Protein AF-0000000068719367 (afdb_homodimer)

pLDDT: mean 97.25, std 5.76, range [47.94, 98.94]

Solvent-accessible surface area (backbone atoms only — not comparable to full-atom values): 15059 Å² total; per-residue (Å²): 127,87,78,63,46,75,43,85,43,73,74,52,68,66,54,49,50,51,51,34,49,62,72,68,38,54,91,61,52,48,73,90,41,41,63,60,23,58,70,42,39,74,42,39,34,34,29,26,52,94,86,37,76,44,32,35,32,35,30,30,31,31,80,33,46,42,37,30,56,42,69,76,44,58,34,65,91,54,54,96,68,56,53,69,56,54,50,49,50,52,53,50,50,48,41,70,73,65,48,40,55,47,15,38,39,33,39,68,32,49,57,91,38,54,69,66,45,38,79,74,60,32,42,68,48,59,67,57,37,31,33,28,38,36,62,42,79,69,135,126,87,78,62,47,75,41,86,42,72,75,51,70,66,54,48,49,51,52,32,48,62,71,70,39,55,90,62,53,50,75,90,41,42,63,59,22,57,70,43,39,74,42,39,32,35,29,25,52,94,87,38,75,44,31,35,32,33,31,29,32,31,79,33,47,41,37,30,56,42,69,76,45,56,33,67,94,55,53,95,66,56,53,68,56,54,47,48,52,52,53,50,48,50,42,70,72,65,48,41,55,48,16,37,39,33,38,68,32,47,56,90,39,54,69,65,44,39,76,73,62,32,41,69,48,59,66,58,37,32,33,28,37,35,64,42,78,68,133

InterPro domains:
  IPR000182 GNAT domain [PF13673] (25-128)
  IPR000182 GNAT domain [PS51186] (1-139)
  IPR016181 Acyl-CoA N-acyltransferase [SSF55729] (12-129)
  IPR045039 Acetyltransferase NSI-like [PTHR43626] (13-135)

Secondary structure (DSSP, 8-state):
----EEESSPPPHHHHHHHHHHTT-GGG--GGGHHHHHHT-SEEEEEEETTEEEEEEEEEE-SSSEEEEEEEEE-GGGTTSSHHHHHHHHHHHHHHHHSPTT-EEEEEEETT-HHHHHTTT-B--TTTEEEEEEE----/----EEESSPPPHHHHHHHHHHTT-GGG--GGGHHHHHHT-SEEEEEEETTEEEEEEEEEE-SSSEEEEEEEEE-GGGTTSSHHHHHHHHHHHHHHHHSPTT-EEEEEEETT-HHHHHTTT-B--TTTEEEEEEE----

Organism: Bacillus thuringiensis (NCBI:txid1428)

Radius of gyration: 19.13 Å; Cα contacts (8 Å, |Δi|>4): 531; chains: 2; bounding box: 49×63×42 Å

Structure (mmCIF, N/CA/C/O backbone):
data_AF-0000000068719367-model_v1
#
loop_
_entity.id
_entity.type
_entity.pdbx_description
1 polymer N-acetyltransferase
#
loop_
_atom_site.group_PDB
_atom_site.id
_atom_site.type_symbol
_atom_site.label_atom_id
_atom_site.label_alt_id
_atom_site.label_comp_id
_atom_site.label_asym_id
_atom_site.label_entity_id
_atom_site.label_seq_id
_atom_site.pdbx_PDB_ins_code
_atom_site.Cartn_x
_atom_site.Cartn_y
_atom_site.Cartn_z
_atom_site.occupancy
_atom_site.B_iso_or_equiv
_atom_site.auth_seq_id
_atom_site.auth_comp_id
_atom_site.auth_asym_id
_atom_site.auth_atom_id
_atom_site.pdbx_PDB_model_num
ATOM 1 N N . MET A 1 1 ? 8.938 32.844 12.203 1 47.94 1 MET A N 1
ATOM 2 C CA . MET A 1 1 ? 8.641 31.547 11.578 1 47.94 1 MET A CA 1
ATOM 3 C C . MET A 1 1 ? 8.055 30.562 12.586 1 47.94 1 MET A C 1
ATOM 5 O O . MET A 1 1 ? 8.602 30.391 13.68 1 47.94 1 MET A O 1
ATOM 9 N N . LYS A 1 2 ? 6.73 30.438 12.523 1 63.19 2 LYS A N 1
ATOM 10 C CA . LYS A 1 2 ? 6.062 29.75 13.625 1 63.19 2 LYS A CA 1
ATOM 11 C C . LYS A 1 2 ? 6.695 28.375 13.875 1 63.19 2 LYS A C 1
ATOM 13 O O . LYS A 1 2 ? 7.078 27.688 12.938 1 63.19 2 LYS A O 1
ATOM 18 N N . LYS A 1 3 ? 7.059 28.234 15 1 84.38 3 LYS A N 1
ATOM 19 C CA . LYS A 1 3 ? 7.766 27.016 15.398 1 84.38 3 LYS A CA 1
ATOM 20 C C . LYS A 1 3 ? 6.789 25.875 15.68 1 84.38 3 LYS A C 1
ATOM 22 O O . LYS A 1 3 ? 5.891 26.016 16.516 1 84.38 3 LYS A O 1
ATOM 27 N N . TYR A 1 4 ? 6.477 25.094 14.703 1 93.62 4 TYR A N 1
ATOM 28 C CA . TYR A 1 4 ? 5.676 23.891 14.93 1 93.62 4 TYR A CA 1
ATOM 29 C C . TYR A 1 4 ? 6.539 22.734 15.422 1 93.62 4 TYR A C 1
ATOM 31 O O . TYR A 1 4 ? 7.734 22.672 15.125 1 93.62 4 TYR A O 1
ATOM 39 N N . GLU A 1 5 ? 5.945 21.922 16.25 1 96.69 5 GLU A N 1
ATOM 40 C CA . GLU A 1 5 ? 6.648 20.734 16.75 1 96.69 5 GLU A CA 1
ATOM 41 C C . GLU A 1 5 ? 6.336 19.516 15.906 1 96.69 5 GLU A C 1
ATOM 43 O O . GLU A 1 5 ? 5.168 19.188 15.664 1 96.69 5 GLU A O 1
ATOM 48 N N . ILE A 1 6 ? 7.359 18.828 15.398 1 97.12 6 ILE A N 1
ATOM 49 C CA . ILE A 1 6 ? 7.207 17.562 14.68 1 97.12 6 ILE A CA 1
ATOM 50 C C . ILE A 1 6 ? 7.668 16.406 15.57 1 97.12 6 ILE A C 1
ATOM 52 O O . ILE A 1 6 ? 8.758 16.453 16.141 1 97.12 6 ILE A O 1
ATOM 56 N N . LYS A 1 7 ? 6.848 15.453 15.727 1 97.38 7 LYS A N 1
ATOM 57 C CA . LYS A 1 7 ? 7.176 14.32 16.594 1 97.38 7 LYS A CA 1
ATOM 58 C C . LYS A 1 7 ? 6.887 13 15.883 1 97.38 7 LYS A C 1
ATOM 60 O O . LYS A 1 7 ? 5.926 12.891 15.117 1 97.38 7 LYS A O 1
ATOM 65 N N . SER A 1 8 ? 7.773 11.984 16.203 1 98.19 8 SER A N 1
ATOM 66 C CA . SER A 1 8 ? 7.488 10.609 15.797 1 98.19 8 SER A CA 1
ATOM 67 C C . SER A 1 8 ? 6.559 9.922 16.781 1 98.19 8 SER A C 1
ATOM 69 O O . SER A 1 8 ? 7.016 9.281 17.734 1 98.19 8 SER A O 1
ATOM 71 N N . ASP A 1 9 ? 5.293 10.117 16.594 1 98 9 ASP A N 1
ATOM 72 C CA . ASP A 1 9 ? 4.309 9.516 17.484 1 98 9 ASP A CA 1
ATOM 73 C C . ASP A 1 9 ? 2.994 9.25 16.75 1 98 9 ASP A C 1
ATOM 75 O O . ASP A 1 9 ? 2.816 9.688 15.617 1 98 9 ASP A O 1
ATOM 79 N N . ILE A 1 10 ? 2.16 8.5 17.328 1 98.5 10 ILE A N 1
ATOM 80 C CA . ILE A 1 10 ? 0.837 8.156 16.828 1 98.5 10 ILE A CA 1
ATOM 81 C C . ILE A 1 10 ? -0.208 9.094 17.422 1 98.5 10 ILE A C 1
ATOM 83 O O . ILE A 1 10 ? -0.254 9.297 18.641 1 98.5 10 ILE A O 1
ATOM 87 N N . PRO A 1 11 ? -0.929 9.781 16.562 1 98.75 11 PRO A N 1
ATOM 88 C CA . PRO A 1 11 ? -1.967 10.641 17.141 1 98.75 11 PRO A CA 1
ATOM 89 C C . PRO A 1 11 ? -3.02 9.859 17.922 1 98.75 11 PRO A C 1
ATOM 91 O O . PRO A 1 11 ? -3.191 8.656 17.703 1 98.75 11 PRO A O 1
ATOM 94 N N . THR A 1 12 ? -3.68 10.586 18.797 1 98.12 12 THR A N 1
ATOM 95 C CA . THR A 1 12 ? -4.863 10 19.422 1 98.12 12 THR A CA 1
ATOM 96 C C . THR A 1 12 ? -6 9.883 18.406 1 98.12 12 THR A C 1
ATOM 98 O O . THR A 1 12 ? -5.973 10.531 17.359 1 98.12 12 THR A O 1
ATOM 101 N N . LEU A 1 13 ? -6.965 9.047 18.812 1 98.5 13 LEU A N 1
ATOM 102 C CA . LEU A 1 13 ? -8.148 8.93 17.969 1 98.5 13 LEU A CA 1
ATOM 103 C C . LEU A 1 13 ? -8.805 10.289 17.75 1 98.5 13 LEU A C 1
ATOM 105 O O . LEU A 1 13 ? -9.211 10.625 16.641 1 98.5 13 LEU A O 1
ATOM 109 N N . GLU A 1 14 ? -8.883 11.07 18.75 1 98.44 14 GLU A N 1
ATOM 110 C CA . GLU A 1 14 ? -9.5 12.391 18.688 1 98.44 14 GLU A CA 1
ATOM 111 C C . GLU A 1 14 ? -8.727 13.32 17.75 1 98.44 14 GLU A C 1
ATOM 113 O O . GLU A 1 14 ? -9.32 14.062 16.969 1 98.44 14 GLU A O 1
ATOM 118 N N . GLU A 1 15 ? -7.461 13.312 17.859 1 98.69 15 GLU A N 1
ATOM 119 C CA . GLU A 1 15 ? -6.617 14.117 16.984 1 98.69 15 GLU A CA 1
ATOM 120 C C . GLU A 1 15 ? -6.789 13.711 15.531 1 98.69 15 GLU A C 1
ATOM 122 O O . GLU A 1 15 ? -6.879 14.562 14.648 1 98.69 15 GLU A O 1
ATOM 127 N N . TYR A 1 16 ? -6.828 12.406 15.336 1 98.81 16 TYR A N 1
ATOM 128 C CA . TYR A 1 16 ? -7.02 11.898 13.984 1 98.81 16 TYR A CA 1
ATOM 129 C C . TYR A 1 16 ? -8.359 12.344 13.414 1 98.81 16 TYR A C 1
ATOM 131 O O . TYR A 1 16 ? -8.438 12.836 12.281 1 98.81 16 TYR A O 1
ATOM 139 N N . LYS A 1 17 ? -9.383 12.227 14.188 1 98.69 17 LYS A N 1
ATOM 140 C CA . LYS A 1 17 ? -10.719 12.656 13.781 1 98.69 17 LYS A CA 1
ATOM 141 C C . LYS A 1 17 ? -10.742 14.148 13.461 1 98.69 17 LYS A C 1
ATOM 143 O O . LYS A 1 17 ? -11.359 14.57 12.484 1 98.69 17 LYS A O 1
ATOM 148 N N . TYR A 1 18 ? -10.094 14.867 14.312 1 98.75 18 TYR A N 1
ATOM 149 C CA . TYR A 1 18 ? -10.023 16.312 14.133 1 98.75 18 TYR A CA 1
ATOM 150 C C . TYR A 1 18 ? -9.414 16.672 12.781 1 98.75 18 TYR A C 1
ATOM 152 O O . TYR A 1 18 ? -9.969 17.469 12.031 1 98.75 18 TYR A O 1
ATOM 160 N N . LEU A 1 19 ? -8.297 16.062 12.422 1 98.75 19 LEU A N 1
ATOM 161 C CA . LEU A 1 19 ? -7.637 16.328 11.148 1 98.75 19 LEU A CA 1
ATOM 162 C C . LEU A 1 19 ? -8.508 15.875 9.977 1 98.75 19 LEU A C 1
ATOM 164 O O . LEU A 1 19 ? -8.656 16.594 8.992 1 98.75 19 LEU A O 1
ATOM 168 N N . CYS A 1 20 ? -9.062 14.656 10.109 1 98.62 20 CYS A N 1
ATOM 169 C CA . CYS A 1 20 ? -9.922 14.148 9.047 1 98.62 20 CYS A CA 1
ATOM 170 C C . CYS A 1 20 ? -11.094 15.086 8.797 1 98.62 20 CYS A C 1
ATOM 172 O O . CYS A 1 20 ? -11.43 15.375 7.645 1 98.62 20 CYS A O 1
ATOM 174 N N . ASP A 1 21 ? -11.695 15.555 9.805 1 98.44 21 ASP A N 1
ATOM 175 C CA . ASP A 1 21 ? -12.828 16.469 9.688 1 98.44 21 ASP A CA 1
ATOM 176 C C . ASP A 1 21 ? -12.414 17.766 8.984 1 98.44 21 ASP A C 1
ATOM 178 O O . ASP A 1 21 ? -13.141 18.281 8.141 1 98.44 21 ASP A O 1
ATOM 182 N N . SER A 1 22 ? -11.281 18.266 9.32 1 98.44 22 SER A N 1
ATOM 183 C CA . SER A 1 22 ? -10.82 19.547 8.797 1 98.44 22 SER A CA 1
ATOM 184 C C . SER A 1 22 ? -10.672 19.5 7.281 1 98.44 22 SER A C 1
ATOM 186 O O . SER A 1 22 ? -10.719 20.547 6.621 1 98.44 22 SER A O 1
ATOM 188 N N . VAL A 1 23 ? -10.469 18.312 6.742 1 97.62 23 VAL A N 1
ATOM 189 C CA . VAL A 1 23 ? -10.203 18.234 5.309 1 97.62 23 VAL A CA 1
ATOM 190 C C . VAL A 1 23 ? -11.352 17.5 4.613 1 97.62 23 VAL A C 1
ATOM 192 O O . VAL A 1 23 ? -11.234 17.125 3.445 1 97.62 23 VAL A O 1
ATOM 195 N N . GLY A 1 24 ? -12.391 17.172 5.301 1 97.38 24 GLY A N 1
ATOM 196 C CA . GLY A 1 24 ? -13.594 16.609 4.703 1 97.38 24 GLY A CA 1
ATOM 197 C C . GLY A 1 24 ? -13.5 15.102 4.516 1 97.38 24 GLY A C 1
ATOM 198 O O . GLY A 1 24 ? -14.148 14.547 3.625 1 97.38 24 GLY A O 1
ATOM 199 N N . TRP A 1 25 ? -12.758 14.375 5.352 1 97.81 25 TRP A N 1
ATOM 200 C CA . TRP A 1 25 ? -12.547 12.938 5.195 1 97.81 25 TRP A CA 1
ATOM 201 C C . TRP A 1 25 ? -13.484 12.148 6.109 1 97.81 25 TRP A C 1
ATOM 203 O O . TRP A 1 25 ? -13.547 10.922 6.035 1 97.81 25 TRP A O 1
ATOM 213 N N . THR A 1 26 ? -14.242 12.773 6.883 1 97.94 26 THR A N 1
ATOM 214 C CA . THR A 1 26 ? -14.992 12.148 7.965 1 97.94 26 THR A CA 1
ATOM 215 C C . THR A 1 26 ? -15.867 11.023 7.43 1 97.94 26 THR A C 1
ATOM 217 O O . THR A 1 26 ? -15.891 9.922 7.992 1 97.94 26 THR A O 1
ATOM 220 N N . ASN A 1 27 ? -16.547 11.219 6.316 1 96.75 27 ASN A N 1
ATOM 221 C CA . ASN A 1 27 ? -17.516 10.242 5.816 1 96.75 27 ASN A CA 1
ATOM 222 C C . ASN A 1 27 ? -16.828 9.125 5.039 1 96.75 27 ASN A C 1
ATOM 224 O O . ASN A 1 27 ? -17.453 8.125 4.699 1 96.75 27 ASN A O 1
ATOM 228 N N . TYR A 1 28 ? -15.586 9.258 4.855 1 97 28 TYR A N 1
ATOM 229 C CA . TYR A 1 28 ? -14.852 8.273 4.07 1 97 28 TYR A CA 1
ATOM 230 C C . TYR A 1 28 ? -14.07 7.332 4.973 1 97 28 TYR A C 1
ATOM 232 O O . TYR A 1 28 ? -13.523 6.328 4.508 1 97 28 TYR A O 1
ATOM 240 N N . MET A 1 29 ? -14.07 7.672 6.238 1 97.75 29 MET A N 1
ATOM 241 C CA . MET A 1 29 ? -13.242 6.902 7.16 1 97.75 29 MET A CA 1
ATOM 242 C C . MET A 1 29 ? -14.102 6.043 8.078 1 97.75 29 MET A C 1
ATOM 244 O O . MET A 1 29 ? -15.195 6.453 8.477 1 97.75 29 MET A O 1
ATOM 248 N N . ASN A 1 30 ? -13.672 4.883 8.344 1 98.38 30 ASN A N 1
ATOM 249 C CA . ASN A 1 30 ? -14.234 4.066 9.414 1 98.38 30 ASN A CA 1
ATOM 250 C C . ASN A 1 30 ? -13.477 4.262 10.727 1 98.38 30 ASN A C 1
ATOM 252 O O . ASN A 1 30 ? -12.469 3.598 10.977 1 98.38 30 ASN A O 1
ATOM 256 N N . PHE A 1 31 ? -13.969 5.059 11.586 1 98.31 31 PHE A N 1
ATOM 257 C CA . PHE A 1 31 ? -13.25 5.473 12.781 1 98.31 31 PHE A CA 1
ATOM 258 C C . PHE A 1 31 ? -13.211 4.348 13.805 1 98.31 31 PHE A C 1
ATOM 260 O O . PHE A 1 31 ? -12.43 4.395 14.758 1 98.31 31 PHE A O 1
ATOM 267 N N . GLU A 1 32 ? -14.039 3.285 13.555 1 98.38 32 GLU A N 1
ATOM 268 C CA . GLU A 1 32 ? -14.07 2.164 14.492 1 98.38 32 GLU A CA 1
ATOM 269 C C . GLU A 1 32 ? -12.758 1.388 14.477 1 98.38 32 GLU A C 1
ATOM 271 O O . GLU A 1 32 ? -12.422 0.707 15.445 1 98.38 32 GLU A O 1
ATOM 276 N N . VAL A 1 33 ? -11.977 1.518 13.43 1 98.69 33 VAL A N 1
ATOM 277 C CA . VAL A 1 33 ? -10.805 0.666 13.297 1 98.69 33 VAL A CA 1
ATOM 278 C C . VAL A 1 33 ? -9.547 1.531 13.211 1 98.69 33 VAL A C 1
ATOM 280 O O . VAL A 1 33 ? -8.453 1.022 12.961 1 98.69 33 VAL A O 1
ATOM 283 N N . VAL A 1 34 ? -9.656 2.803 13.445 1 98.56 34 VAL A N 1
ATOM 284 C CA . VAL A 1 34 ? -8.562 3.746 13.234 1 98.56 34 VAL A CA 1
ATOM 285 C C . VAL A 1 34 ? -7.438 3.465 14.234 1 98.56 34 VAL A C 1
ATOM 287 O O . VAL A 1 34 ? -6.258 3.5 13.875 1 98.56 34 VAL A O 1
ATOM 290 N N . GLU A 1 35 ? -7.773 3.232 15.438 1 98.44 35 GLU A N 1
ATOM 291 C CA . GLU A 1 35 ? -6.742 3.008 16.438 1 98.44 35 GLU A CA 1
ATOM 292 C C . GLU A 1 35 ? -5.859 1.818 16.062 1 98.44 35 GLU A C 1
ATOM 294 O O . GLU A 1 35 ? -4.633 1.885 16.203 1 98.44 35 GL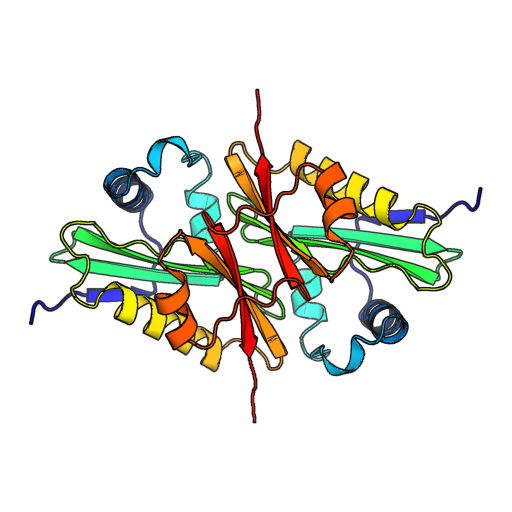U A O 1
ATOM 299 N N . ILE A 1 36 ? -6.477 0.711 15.641 1 98.62 36 ILE A N 1
ATOM 300 C CA . ILE A 1 36 ? -5.723 -0.456 15.195 1 98.62 36 ILE A CA 1
ATOM 301 C C . ILE A 1 36 ? -4.836 -0.078 14.016 1 98.62 36 ILE A C 1
ATOM 303 O O . ILE A 1 36 ? -3.648 -0.411 13.984 1 98.62 36 ILE A O 1
ATOM 307 N N . SER A 1 37 ? -5.438 0.654 13.078 1 98.81 37 SER A N 1
ATOM 308 C CA . SER A 1 37 ? -4.707 1.102 11.898 1 98.81 37 SER A CA 1
ATOM 309 C C . SER A 1 37 ? -3.479 1.916 12.281 1 98.81 37 SER A C 1
ATOM 311 O O . SER A 1 37 ? -2.369 1.632 11.828 1 98.81 37 SER A O 1
ATOM 313 N N . LEU A 1 38 ? -3.686 2.912 13.125 1 98.81 38 LEU A N 1
ATOM 314 C CA . LEU A 1 38 ? -2.615 3.814 13.531 1 98.81 38 LEU A CA 1
ATOM 315 C C . LEU A 1 38 ? -1.518 3.057 14.266 1 98.81 38 LEU A C 1
ATOM 317 O O . LEU A 1 38 ? -0.33 3.293 14.039 1 98.81 38 LEU A O 1
ATOM 321 N N . GLN A 1 39 ? -1.869 2.145 15.07 1 98.56 39 GLN A N 1
ATOM 322 C CA . GLN A 1 39 ? -0.9 1.379 15.844 1 98.56 39 GLN A CA 1
ATOM 323 C C . GLN A 1 39 ? -0.07 0.468 14.945 1 98.56 39 GLN A C 1
ATOM 325 O O . GLN A 1 39 ? 1.062 0.118 15.281 1 98.56 39 GLN A O 1
ATOM 330 N N . ASN A 1 40 ? -0.612 0.104 13.836 1 98.75 40 ASN A N 1
ATOM 331 C CA . ASN A 1 40 ? 0.068 -0.823 12.938 1 98.75 40 ASN A CA 1
ATOM 332 C C . ASN A 1 40 ? 0.894 -0.082 11.891 1 98.75 40 ASN A C 1
ATOM 334 O O . ASN A 1 40 ? 1.376 -0.688 10.93 1 98.75 40 ASN A O 1
ATOM 338 N N . SER A 1 41 ? 1.037 1.234 12.062 1 98.81 41 SER A N 1
ATOM 339 C CA . SER A 1 41 ? 1.921 1.989 11.18 1 98.81 41 SER A CA 1
ATOM 340 C C . SER A 1 41 ? 3.369 1.539 11.336 1 98.81 41 SER A C 1
ATOM 342 O O . SER A 1 41 ? 3.807 1.194 12.438 1 98.81 41 SER A O 1
ATOM 344 N N . ILE A 1 42 ? 4.078 1.517 10.211 1 98.88 42 ILE A N 1
ATOM 345 C CA . ILE A 1 42 ? 5.523 1.328 10.281 1 98.88 42 ILE A CA 1
ATOM 346 C C . ILE A 1 42 ? 6.172 2.547 10.93 1 98.88 42 ILE A C 1
ATOM 348 O O . ILE A 1 42 ? 7.078 2.406 11.758 1 98.88 42 ILE A O 1
ATOM 352 N N . TYR A 1 43 ? 5.758 3.699 10.57 1 98.88 43 TYR A N 1
ATOM 353 C CA . TYR A 1 43 ? 6.242 4.984 11.055 1 98.88 43 TYR A CA 1
ATOM 354 C C . TYR A 1 43 ? 5.152 6.047 10.961 1 98.88 43 TYR A C 1
ATOM 356 O O . TYR A 1 43 ? 4.355 6.051 10.023 1 98.88 43 TYR A O 1
ATOM 364 N N . CYS A 1 44 ? 5.059 6.867 11.961 1 98.88 44 CYS A N 1
ATOM 365 C CA . CYS A 1 44 ? 4.055 7.926 12 1 98.88 44 CYS A CA 1
ATOM 366 C C . CYS A 1 44 ? 4.621 9.195 12.609 1 98.88 44 CYS A C 1
ATOM 368 O O . CYS A 1 44 ? 5.367 9.141 13.586 1 98.88 44 CYS A O 1
ATOM 370 N N . ILE A 1 45 ? 4.25 10.312 12.055 1 98.75 45 ILE A N 1
ATOM 371 C CA . ILE A 1 45 ? 4.664 11.586 12.633 1 98.75 45 ILE A CA 1
ATOM 372 C C . ILE A 1 45 ? 3.459 12.516 12.766 1 98.75 45 ILE A C 1
ATOM 374 O O . ILE A 1 45 ? 2.527 12.445 11.961 1 98.75 45 ILE A O 1
ATOM 378 N N . THR A 1 46 ? 3.512 13.352 13.727 1 98.81 46 THR A N 1
ATOM 379 C CA . THR A 1 46 ? 2.525 14.406 13.93 1 98.81 46 THR A CA 1
ATOM 380 C C . THR A 1 46 ? 3.201 15.773 13.977 1 98.81 46 THR A C 1
ATOM 382 O O . THR A 1 46 ? 4.387 15.875 14.305 1 98.81 46 THR A O 1
ATOM 385 N N . VAL A 1 47 ? 2.518 16.766 13.539 1 98.75 47 VAL A N 1
ATOM 386 C CA . VAL A 1 47 ? 2.912 18.156 13.672 1 98.75 47 VAL A CA 1
ATOM 387 C C . VAL A 1 47 ? 1.921 18.891 14.578 1 98.75 47 VAL A C 1
ATOM 389 O O . VAL A 1 47 ? 0.708 18.812 14.367 1 98.75 47 VAL A O 1
ATOM 392 N N . LYS A 1 48 ? 2.434 19.609 15.539 1 98.25 48 LYS A N 1
ATOM 393 C CA . LYS A 1 48 ? 1.557 20.297 16.5 1 98.25 48 LYS A CA 1
ATOM 394 C C . LYS A 1 48 ? 1.956 21.75 16.656 1 98.25 48 LYS A C 1
ATOM 396 O O . LYS A 1 48 ? 3.145 22.078 16.656 1 98.25 48 LYS A O 1
ATOM 401 N N . ASP A 1 49 ? 0.976 22.578 16.703 1 97.19 49 ASP A N 1
ATOM 402 C CA . ASP A 1 49 ? 1.084 23.984 17.109 1 97.19 49 ASP A CA 1
ATOM 403 C C . ASP A 1 49 ? 0.468 24.203 18.5 1 97.19 49 ASP A C 1
ATOM 405 O O . ASP A 1 49 ? -0.754 24.156 18.656 1 97.19 49 ASP A O 1
ATOM 409 N N . ASN A 1 50 ? 1.272 24.531 19.5 1 93.75 50 ASN A N 1
ATOM 410 C CA . ASN A 1 50 ? 0.798 24.719 20.859 1 93.75 50 ASN A CA 1
ATOM 411 C C . ASN A 1 50 ? -0.091 23.562 21.312 1 93.75 50 ASN A C 1
ATOM 413 O O . ASN A 1 50 ? -1.222 23.781 21.75 1 93.75 50 ASN A O 1
ATOM 417 N N . ASN A 1 51 ? 0.25 22.328 21.094 1 93.12 51 ASN A N 1
ATOM 418 C CA . ASN A 1 51 ? -0.344 21.078 21.531 1 93.12 51 ASN A CA 1
ATOM 419 C C . ASN A 1 51 ? -1.552 20.703 20.672 1 93.12 51 ASN A C 1
ATOM 421 O O . ASN A 1 51 ? -2.17 19.656 20.891 1 93.12 51 ASN A O 1
ATOM 425 N N . GLN A 1 52 ? -1.848 21.531 19.734 1 96.75 52 GLN A N 1
ATOM 426 C CA . GLN A 1 52 ? -2.896 21.203 18.781 1 96.75 52 GLN A CA 1
ATOM 427 C C . GLN A 1 52 ? -2.314 20.562 17.516 1 96.75 52 GLN A C 1
ATOM 429 O 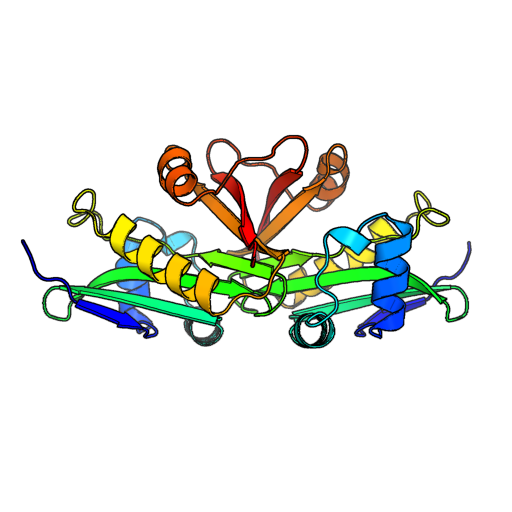O . GLN A 1 52 ? -1.411 21.109 16.891 1 96.75 52 GLN A O 1
ATOM 434 N N . ILE A 1 53 ? -2.857 19.422 17.188 1 98.62 53 ILE A N 1
ATOM 435 C CA . ILE A 1 53 ? -2.352 18.734 16 1 98.62 53 ILE A CA 1
ATOM 436 C C . ILE A 1 53 ? -2.773 19.516 14.75 1 98.62 53 ILE A C 1
ATOM 438 O O . ILE A 1 53 ? -3.939 19.891 14.609 1 98.62 53 ILE A O 1
ATOM 442 N N . ILE A 1 54 ? -1.829 19.734 13.844 1 98.69 54 ILE A N 1
ATOM 443 C CA . ILE A 1 54 ? -2.148 20.5 12.641 1 98.69 54 ILE A CA 1
ATOM 444 C C . ILE A 1 54 ? -1.746 19.703 11.406 1 98.69 54 ILE A C 1
ATOM 446 O O . ILE A 1 54 ? -2.01 20.125 10.273 1 98.69 54 ILE A O 1
ATOM 450 N N . GLY A 1 55 ? -1.102 18.547 11.57 1 98.81 55 GLY A N 1
ATOM 451 C CA . GLY A 1 55 ? -0.724 17.719 10.445 1 98.81 55 GLY A CA 1
ATOM 452 C C . GLY A 1 55 ? -0.222 16.344 10.859 1 98.81 55 GLY A C 1
ATOM 453 O O . GLY A 1 55 ? 0.085 16.125 12.031 1 98.81 55 GLY A O 1
ATOM 454 N N . MET A 1 56 ? -0.162 15.453 9.938 1 98.94 56 MET A N 1
ATOM 455 C CA . MET A 1 56 ? 0.394 14.125 10.164 1 98.94 56 MET A CA 1
ATOM 456 C C . MET A 1 56 ? 0.801 13.469 8.852 1 98.94 56 MET A C 1
ATOM 458 O O . MET A 1 56 ? 0.442 13.945 7.777 1 98.94 56 MET A O 1
ATOM 462 N N . GLY A 1 57 ? 1.542 12.445 8.883 1 98.88 57 GLY A N 1
ATOM 463 C CA . GLY A 1 57 ? 1.895 11.492 7.836 1 98.88 57 GLY A CA 1
ATOM 464 C C . GLY A 1 57 ? 2.326 10.141 8.375 1 98.88 57 GLY A C 1
ATOM 465 O O . GLY A 1 57 ? 2.789 10.047 9.516 1 98.88 57 GLY A O 1
ATOM 466 N N . ARG A 1 58 ? 2.168 9.211 7.582 1 98.81 58 ARG A N 1
ATOM 467 C CA . ARG A 1 58 ? 2.605 7.922 8.109 1 98.81 58 ARG A CA 1
ATOM 468 C C . ARG A 1 58 ? 2.959 6.961 6.98 1 98.81 58 ARG A C 1
ATOM 470 O O . ARG A 1 58 ? 2.734 7.262 5.809 1 98.81 58 ARG A O 1
ATOM 477 N N . ILE A 1 59 ? 3.598 5.887 7.316 1 98.94 59 ILE A N 1
ATOM 478 C CA . ILE A 1 59 ? 4.031 4.82 6.418 1 98.94 59 ILE A CA 1
ATOM 479 C C . ILE A 1 59 ? 3.43 3.492 6.867 1 98.94 59 ILE A C 1
ATOM 481 O O . ILE A 1 59 ? 3.422 3.178 8.062 1 98.94 59 ILE A O 1
ATOM 485 N N . VAL A 1 60 ? 2.818 2.789 5.949 1 98.94 60 VAL A N 1
ATOM 486 C CA . VAL A 1 60 ? 2.355 1.429 6.203 1 98.94 60 VAL A CA 1
ATOM 487 C C . VAL A 1 60 ? 3.023 0.465 5.223 1 98.94 60 VAL A C 1
ATOM 489 O O . VAL A 1 60 ? 3.744 0.891 4.32 1 98.94 60 VAL A O 1
ATOM 492 N N . GLY A 1 61 ? 2.832 -0.861 5.375 1 98.88 61 GLY A N 1
ATOM 493 C CA . GLY A 1 61 ? 3.43 -1.863 4.508 1 98.88 61 GLY A CA 1
ATOM 494 C C . GLY A 1 61 ? 3.949 -3.074 5.262 1 98.88 61 GLY A C 1
ATOM 495 O O . GLY A 1 61 ? 3.439 -3.408 6.332 1 98.88 61 GLY A O 1
ATOM 496 N N . ASP A 1 62 ? 4.875 -3.75 4.641 1 98.88 62 ASP A N 1
ATOM 497 C CA . ASP A 1 62 ? 5.375 -4.973 5.262 1 98.88 62 ASP A CA 1
ATOM 498 C C . ASP A 1 62 ? 6.715 -4.73 5.953 1 98.88 62 ASP A C 1
ATOM 500 O O . ASP A 1 62 ? 7.305 -5.652 6.52 1 98.88 62 ASP A O 1
ATOM 504 N N . GLY A 1 63 ? 7.234 -3.463 5.844 1 98.75 63 GLY A N 1
ATOM 505 C CA . GLY A 1 63 ? 8.422 -3.057 6.578 1 98.75 63 GLY A CA 1
ATOM 506 C C . GLY A 1 63 ? 9.703 -3.59 5.977 1 98.75 63 GLY A C 1
ATOM 507 O O . GLY A 1 63 ? 10.781 -3.465 6.57 1 98.75 63 GLY A O 1
ATOM 508 N N . ALA A 1 64 ? 9.648 -4.164 4.758 1 98.81 64 ALA A N 1
ATOM 509 C CA . ALA A 1 64 ? 10.836 -4.762 4.152 1 98.81 64 ALA A CA 1
ATOM 510 C C . ALA A 1 64 ? 10.898 -4.465 2.658 1 98.81 64 ALA A C 1
ATOM 512 O O . ALA A 1 64 ? 11.82 -3.795 2.189 1 98.81 64 ALA A O 1
ATOM 513 N N . ILE A 1 65 ? 9.898 -4.844 1.894 1 98.81 65 ILE A N 1
ATOM 514 C CA . ILE A 1 65 ? 9.93 -4.656 0.447 1 98.81 65 ILE A CA 1
ATOM 515 C C . ILE A 1 65 ? 8.93 -3.578 0.043 1 98.81 65 ILE A C 1
ATOM 517 O O . ILE A 1 65 ? 9.203 -2.768 -0.845 1 98.81 65 ILE A O 1
ATOM 521 N N . TYR A 1 66 ? 7.781 -3.535 0.663 1 98.88 66 TYR A N 1
ATOM 522 C CA . TYR A 1 66 ? 6.703 -2.645 0.249 1 98.88 66 TYR A CA 1
ATOM 523 C C . TYR A 1 66 ? 6.379 -1.637 1.345 1 98.88 66 TYR A C 1
ATOM 525 O O . TYR A 1 66 ? 6.086 -2.018 2.48 1 98.88 66 TYR A O 1
ATOM 533 N N . PHE A 1 67 ? 6.395 -0.371 1.005 1 98.94 67 PHE A N 1
ATOM 534 C CA . PHE A 1 67 ? 6.008 0.756 1.846 1 98.94 67 PHE A CA 1
ATOM 535 C C . PHE A 1 67 ? 5.023 1.661 1.118 1 98.94 67 PHE A C 1
ATOM 537 O O . PHE A 1 67 ? 5.133 1.862 -0.093 1 98.94 67 PHE A O 1
ATOM 544 N N . TYR A 1 68 ? 4.129 2.213 1.866 1 98.94 68 TYR A N 1
ATOM 545 C CA . TYR A 1 68 ? 3.168 3.158 1.309 1 98.94 68 TYR A CA 1
ATOM 546 C C . TYR A 1 68 ? 3 4.367 2.221 1 98.94 68 TYR A C 1
ATOM 548 O O . TYR A 1 68 ? 2.805 4.219 3.43 1 98.94 68 TYR A O 1
ATOM 556 N N . ILE A 1 69 ? 3.131 5.492 1.645 1 98.94 69 ILE A N 1
ATOM 557 C CA . ILE A 1 69 ? 2.885 6.738 2.363 1 98.94 69 ILE A CA 1
ATOM 558 C C . ILE A 1 69 ? 1.385 7.027 2.396 1 98.94 69 ILE A C 1
ATOM 560 O O . ILE A 1 69 ? 0.713 6.977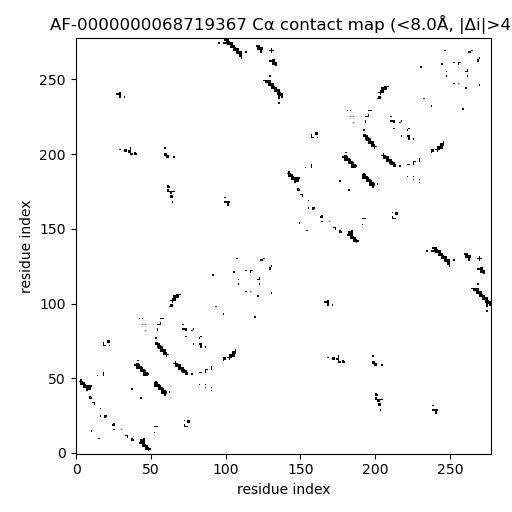 1.364 1 98.94 69 ILE A O 1
ATOM 564 N N . GLN A 1 70 ? 0.898 7.242 3.568 1 98.75 70 GLN A N 1
ATOM 565 C CA . GLN A 1 70 ? -0.532 7.445 3.777 1 98.75 70 GLN A CA 1
ATOM 566 C C . GLN A 1 70 ? -0.791 8.648 4.68 1 98.75 70 GLN A C 1
ATOM 568 O O . GLN A 1 70 ? 0.098 9.086 5.414 1 98.75 70 GLN A O 1
ATOM 573 N N . ASP A 1 71 ? -1.968 9.172 4.633 1 98.44 71 ASP A N 1
ATOM 574 C CA . ASP A 1 71 ? -2.525 10.125 5.582 1 98.44 71 ASP A CA 1
ATOM 575 C C . ASP A 1 71 ? -1.646 11.367 5.691 1 98.44 71 ASP A C 1
ATOM 577 O O . ASP A 1 71 ? -1.331 11.82 6.797 1 98.44 71 ASP A O 1
ATOM 581 N N . ILE A 1 72 ? -1.158 11.789 4.539 1 98.62 72 ILE A N 1
ATOM 582 C CA . ILE A 1 72 ? -0.544 13.117 4.523 1 98.62 72 ILE A CA 1
ATOM 583 C C . ILE A 1 72 ? -1.627 14.188 4.625 1 98.62 72 ILE A C 1
ATOM 585 O O . ILE A 1 72 ? -2.359 14.43 3.662 1 98.62 72 ILE A O 1
ATOM 589 N N . VAL A 1 73 ? -1.709 14.789 5.738 1 98.31 73 VAL A N 1
ATOM 590 C CA . VAL A 1 73 ? -2.779 15.75 5.996 1 98.31 73 VAL A CA 1
ATOM 591 C C . VAL A 1 73 ? -2.221 16.969 6.734 1 98.31 73 VAL A C 1
ATOM 593 O O . VAL A 1 73 ? -1.415 16.812 7.656 1 98.31 73 VAL A O 1
ATOM 596 N N . VAL A 1 74 ? -2.545 18.109 6.281 1 98.62 74 VAL A N 1
ATOM 597 C CA . VAL A 1 74 ? -2.285 19.375 6.957 1 98.62 74 VAL A CA 1
ATOM 598 C C . VAL A 1 74 ? -3.588 20.156 7.098 1 98.62 74 VAL A C 1
ATOM 600 O O . VAL A 1 74 ? -4.336 20.312 6.133 1 98.62 74 VAL A O 1
ATOM 603 N N . HIS A 1 75 ? -3.891 20.578 8.297 1 98.69 75 HIS A N 1
ATOM 604 C CA . HIS A 1 75 ? -5.062 21.422 8.5 1 98.69 75 HIS A CA 1
ATOM 605 C C . HIS A 1 75 ? -5.09 22.578 7.512 1 98.69 75 HIS A C 1
ATOM 607 O O . HIS A 1 75 ? -4.07 23.219 7.277 1 98.69 75 HIS A O 1
ATOM 613 N N . PRO A 1 76 ? -6.258 22.875 6.996 1 98.31 76 PRO A N 1
ATOM 614 C CA . PRO A 1 76 ? -6.359 23.859 5.922 1 98.31 76 PRO A CA 1
ATOM 615 C C . PRO A 1 76 ? -5.805 25.234 6.328 1 98.31 76 PRO A C 1
ATOM 617 O O . PRO A 1 76 ? -5.145 25.891 5.523 1 98.31 76 PRO A O 1
ATOM 620 N N . GLU A 1 77 ? -5.953 25.641 7.508 1 97.44 77 GLU A N 1
ATOM 621 C CA . GLU A 1 77 ? -5.504 26.938 7.988 1 97.44 77 GLU A CA 1
ATOM 622 C C . GLU A 1 77 ? -3.98 27.031 8.023 1 97.44 77 GLU A C 1
ATOM 624 O O . GLU A 1 77 ? -3.414 28.109 8.156 1 97.44 77 GLU A O 1
ATOM 629 N N . TYR A 1 78 ? -3.359 25.875 7.93 1 97.38 78 TYR A N 1
ATOM 630 C CA . TYR A 1 78 ? -1.907 25.844 8.055 1 97.38 78 TYR A CA 1
ATOM 631 C C . TYR A 1 78 ? -1.257 25.406 6.75 1 97.38 78 TYR A C 1
ATOM 633 O O . TYR A 1 78 ? -0.04 25.219 6.688 1 97.38 78 TYR A O 1
ATOM 641 N N . GLN A 1 79 ? -2.045 25.203 5.711 1 96.12 79 GLN A N 1
ATOM 642 C CA . GLN A 1 79 ? -1.516 24.766 4.418 1 96.12 79 GLN A CA 1
ATOM 643 C C . GLN A 1 79 ? -0.763 25.906 3.73 1 96.12 79 GLN A C 1
ATOM 645 O O . GLN A 1 79 ? -0.927 27.078 4.094 1 96.12 79 GLN A O 1
ATOM 650 N N . LYS A 1 80 ? 0.149 25.531 2.883 1 94.25 80 LYS A N 1
ATOM 651 C CA . LYS A 1 80 ? 0.95 26.469 2.102 1 94.25 80 LYS A CA 1
ATOM 652 C C . LYS A 1 80 ? 1.94 27.219 2.988 1 94.25 80 LYS A C 1
ATOM 654 O O . LYS A 1 80 ? 2.301 28.359 2.695 1 94.25 80 LYS A O 1
ATOM 659 N N . ASN A 1 81 ? 2.268 26.594 4.082 1 94.56 81 ASN A N 1
ATOM 660 C CA . ASN A 1 81 ? 3.26 27.156 4.992 1 94.56 81 ASN A CA 1
ATOM 661 C C . ASN A 1 81 ? 4.461 26.234 5.16 1 94.56 81 ASN A C 1
ATOM 663 O O . ASN A 1 81 ? 5.207 26.344 6.133 1 94.56 81 ASN A O 1
ATOM 667 N N . GLY A 1 82 ? 4.543 25.219 4.266 1 96.25 82 GLY A N 1
ATOM 668 C CA . GLY A 1 82 ? 5.711 24.359 4.262 1 96.25 82 GLY A CA 1
ATOM 669 C C . GLY A 1 82 ? 5.555 23.141 5.152 1 96.25 82 GLY A C 1
ATOM 670 O O . GLY A 1 82 ? 6.469 22.328 5.258 1 96.25 82 GLY A O 1
ATOM 671 N N . ILE A 1 83 ? 4.441 23 5.801 1 97.81 83 ILE A N 1
ATOM 672 C CA . ILE A 1 83 ? 4.227 21.922 6.746 1 97.81 83 ILE A CA 1
ATOM 673 C C . ILE A 1 83 ? 4.207 20.578 6 1 97.81 83 ILE A C 1
ATOM 675 O O . ILE A 1 83 ? 4.793 19.594 6.461 1 97.81 83 ILE A O 1
ATOM 679 N N . GLY A 1 84 ? 3.525 20.547 4.84 1 98.06 84 GLY A N 1
ATOM 680 C CA . GLY A 1 84 ? 3.539 19.344 4.027 1 98.06 84 GLY A CA 1
ATOM 681 C C . GLY A 1 84 ? 4.938 18.891 3.652 1 98.06 84 GLY A C 1
ATOM 682 O O . GLY A 1 84 ? 5.246 17.703 3.703 1 98.06 84 GLY A O 1
ATOM 683 N N . LYS A 1 85 ? 5.742 19.844 3.295 1 98 85 LYS A N 1
ATOM 684 C CA . LYS A 1 85 ? 7.133 19.547 2.955 1 98 85 LYS A CA 1
ATOM 685 C C . LYS A 1 85 ? 7.883 18.984 4.152 1 98 85 LYS A C 1
ATOM 687 O O . LYS A 1 85 ? 8.672 18.047 4.008 1 98 85 LYS A O 1
ATOM 692 N N . LYS A 1 86 ? 7.688 19.562 5.277 1 97.94 86 LYS A N 1
ATOM 693 C CA . LYS A 1 86 ? 8.344 19.078 6.488 1 97.94 86 LYS A CA 1
ATOM 694 C C . LYS A 1 86 ? 7.945 17.625 6.785 1 97.94 86 LYS A C 1
ATOM 696 O O . LYS A 1 86 ? 8.797 16.812 7.137 1 97.94 86 LYS A O 1
ATOM 701 N N . ILE A 1 87 ? 6.672 17.312 6.672 1 98.69 87 ILE A N 1
ATOM 702 C CA . ILE A 1 87 ? 6.172 15.961 6.883 1 98.69 87 ILE A CA 1
ATOM 703 C C . ILE A 1 87 ? 6.84 15 5.898 1 98.69 87 ILE A C 1
ATOM 705 O O . ILE A 1 87 ? 7.426 14 6.301 1 98.69 87 ILE A O 1
ATOM 709 N N . MET A 1 88 ? 6.844 15.352 4.641 1 98.75 88 MET A N 1
ATOM 710 C CA . MET A 1 88 ? 7.387 14.477 3.611 1 98.75 88 MET A CA 1
ATOM 711 C C . MET A 1 88 ? 8.891 14.297 3.779 1 98.75 88 MET A C 1
ATOM 713 O O . MET A 1 88 ? 9.414 13.195 3.613 1 98.75 88 MET A O 1
ATOM 717 N N . ASN A 1 89 ? 9.547 15.414 4.086 1 98.69 89 ASN A N 1
ATOM 718 C CA . ASN A 1 89 ? 10.984 15.305 4.34 1 98.69 89 ASN A CA 1
ATOM 719 C C . ASN A 1 89 ? 11.281 14.289 5.441 1 98.69 89 ASN A C 1
ATOM 721 O O . ASN A 1 89 ? 12.203 13.484 5.316 1 98.69 89 ASN A O 1
ATOM 725 N N . THR A 1 90 ? 10.531 14.336 6.484 1 98.75 90 THR A N 1
ATOM 726 C CA . THR A 1 90 ? 10.742 13.438 7.613 1 98.75 90 THR A CA 1
ATOM 727 C C . THR A 1 90 ? 10.461 11.992 7.215 1 98.75 90 THR A C 1
ATOM 729 O O . THR A 1 90 ? 11.234 11.094 7.543 1 98.75 90 THR A O 1
ATOM 732 N N . LEU A 1 91 ? 9.383 11.758 6.504 1 98.88 91 LEU A N 1
ATOM 733 C CA . LEU A 1 91 ? 9.023 10.406 6.078 1 98.88 91 LEU A CA 1
ATOM 734 C C . LEU A 1 91 ? 10.07 9.852 5.113 1 98.88 91 LEU A C 1
ATOM 736 O O . LEU A 1 91 ? 10.477 8.695 5.238 1 98.88 91 LEU A O 1
ATOM 740 N N . VAL A 1 92 ? 10.484 10.656 4.184 1 98.75 92 VAL A N 1
ATOM 741 C CA . VAL A 1 92 ? 11.453 10.211 3.186 1 98.75 92 VAL A CA 1
ATOM 742 C C . VAL A 1 92 ? 12.805 9.953 3.854 1 98.75 92 VAL A C 1
ATOM 744 O O . VAL A 1 92 ? 13.508 9 3.504 1 98.7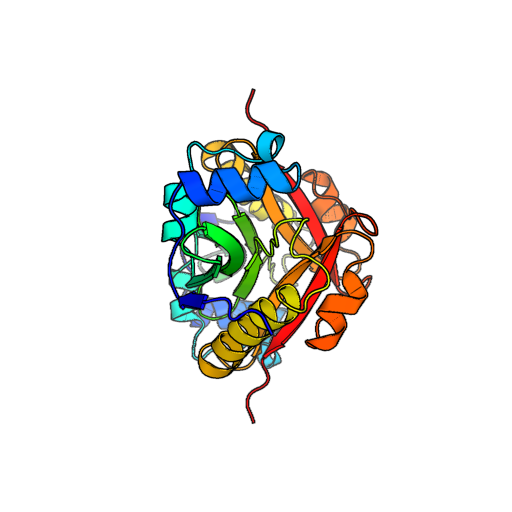5 92 VAL A O 1
ATOM 747 N N . GLU A 1 93 ? 13.148 10.812 4.777 1 98.56 93 GLU A N 1
ATOM 748 C CA . GLU A 1 93 ? 14.367 10.562 5.535 1 98.56 93 GLU A CA 1
ATOM 749 C C . GLU A 1 93 ? 14.305 9.219 6.258 1 98.56 93 GLU A C 1
ATOM 751 O O . GLU A 1 93 ? 15.266 8.453 6.227 1 98.56 93 GLU A O 1
ATOM 756 N N . TYR A 1 94 ? 13.258 8.938 6.934 1 98.81 94 TYR A N 1
ATOM 757 C CA . TYR A 1 94 ? 13.078 7.652 7.594 1 98.81 94 TYR A CA 1
ATOM 758 C C . TYR A 1 94 ? 13.25 6.504 6.602 1 98.81 94 TYR A C 1
ATOM 760 O O . TYR A 1 94 ? 13.961 5.539 6.883 1 98.81 94 TYR A O 1
ATOM 768 N N . LEU A 1 95 ? 12.594 6.602 5.477 1 98.81 95 LEU A N 1
ATOM 769 C CA . LEU A 1 95 ? 12.648 5.551 4.469 1 98.81 95 LEU A CA 1
ATOM 770 C C . LEU A 1 95 ? 14.078 5.363 3.961 1 98.81 95 LEU A C 1
ATOM 772 O O . LEU A 1 95 ? 14.547 4.23 3.824 1 98.81 95 LEU A O 1
ATOM 776 N N . ASN A 1 96 ? 14.727 6.445 3.672 1 98.38 96 ASN A N 1
ATOM 777 C CA . ASN A 1 96 ? 16.109 6.363 3.193 1 98.38 96 ASN A CA 1
ATOM 778 C C . ASN A 1 96 ? 17.016 5.668 4.207 1 98.38 96 ASN A C 1
ATOM 780 O O . ASN A 1 96 ? 17.938 4.953 3.826 1 98.38 96 ASN A O 1
ATOM 784 N N . GLN A 1 97 ? 16.703 5.875 5.43 1 98.38 97 GLN A N 1
ATOM 785 C CA . GLN A 1 97 ? 17.547 5.316 6.484 1 98.38 97 GLN A CA 1
ATOM 786 C C . GLN A 1 97 ? 17.156 3.871 6.781 1 98.38 97 GLN A C 1
ATOM 788 O O . GLN A 1 97 ? 18.016 3.055 7.125 1 98.38 97 GLN A O 1
ATOM 793 N N . ASN A 1 98 ? 15.891 3.533 6.633 1 98.62 98 ASN A N 1
ATOM 794 C CA . ASN A 1 98 ? 15.43 2.281 7.223 1 98.62 98 ASN A CA 1
ATOM 795 C C . ASN A 1 98 ? 14.945 1.303 6.156 1 98.62 98 ASN A C 1
ATOM 797 O O . ASN A 1 98 ? 14.93 0.091 6.383 1 98.62 98 ASN A O 1
ATOM 801 N N . ALA A 1 99 ? 14.438 1.781 5.051 1 98.69 99 ALA A N 1
ATOM 802 C CA . ALA A 1 99 ? 13.969 0.875 4.008 1 98.69 99 ALA A CA 1
ATOM 803 C C . ALA A 1 99 ? 15.133 0.219 3.279 1 98.69 99 ALA A C 1
ATOM 805 O O . ALA A 1 99 ? 16.141 0.875 2.98 1 98.69 99 ALA A O 1
ATOM 806 N N . PRO A 1 100 ? 15.055 -1.095 2.998 1 98.69 100 PRO A N 1
ATOM 807 C CA . PRO A 1 100 ? 16.141 -1.783 2.295 1 98.69 100 PRO A CA 1
ATOM 808 C C . PRO A 1 100 ? 16.266 -1.349 0.836 1 98.69 100 PRO A C 1
ATOM 810 O O . PRO A 1 100 ? 15.336 -0.746 0.285 1 98.69 100 PRO A O 1
ATOM 813 N N . ASP A 1 101 ? 17.438 -1.696 0.271 1 98.62 101 ASP A N 1
ATOM 814 C CA . ASP A 1 101 ? 17.641 -1.479 -1.157 1 98.62 101 ASP A CA 1
ATOM 815 C C . ASP A 1 101 ? 16.531 -2.123 -1.979 1 98.62 101 ASP A C 1
ATOM 817 O O . ASP A 1 101 ? 16.062 -3.213 -1.649 1 98.62 101 ASP A O 1
ATOM 821 N N . LYS A 1 102 ? 16.062 -1.393 -3.02 1 98.56 102 LYS A N 1
ATOM 822 C CA . 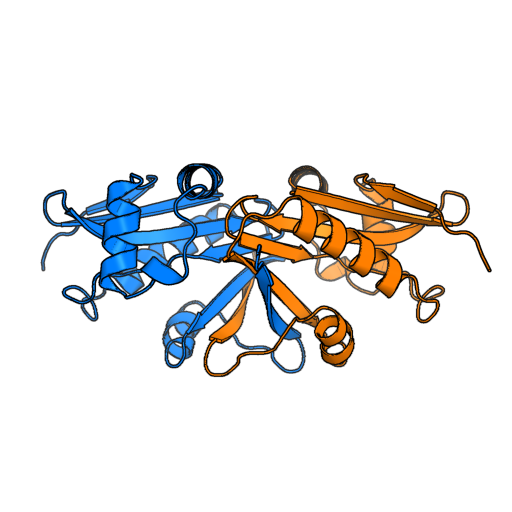LYS A 1 102 ? 15.07 -1.826 -4 1 98.56 102 LYS A CA 1
ATOM 823 C C . LYS A 1 102 ? 13.672 -1.842 -3.4 1 98.56 102 LYS A C 1
ATOM 825 O O . LYS A 1 102 ? 12.727 -2.334 -4.023 1 98.56 102 LYS A O 1
ATOM 830 N N . ALA A 1 103 ? 13.477 -1.324 -2.162 1 98.81 103 ALA A N 1
ATOM 831 C CA . ALA A 1 103 ? 12.141 -1.223 -1.578 1 98.81 103 ALA A CA 1
ATOM 832 C C . ALA A 1 103 ? 11.234 -0.355 -2.441 1 98.81 103 ALA A C 1
ATOM 834 O O . ALA A 1 103 ? 11.648 0.689 -2.943 1 98.81 103 ALA A O 1
ATOM 835 N N . PHE A 1 104 ? 10.047 -0.845 -2.629 1 98.88 104 PHE A N 1
ATOM 836 C CA . PHE A 1 104 ? 8.977 -0.142 -3.336 1 98.88 104 PHE A CA 1
ATOM 837 C C . PHE A 1 104 ? 8.25 0.815 -2.402 1 98.88 104 PHE A C 1
ATOM 839 O O . PHE A 1 104 ? 7.754 0.406 -1.35 1 98.88 104 PHE A O 1
ATOM 846 N N . ILE A 1 105 ? 8.188 2.129 -2.744 1 98.94 105 ILE A N 1
ATOM 847 C CA . ILE A 1 105 ? 7.449 3.129 -1.979 1 98.94 105 ILE A CA 1
ATOM 848 C C . ILE A 1 105 ? 6.328 3.709 -2.838 1 98.94 105 ILE A C 1
ATOM 850 O O . ILE A 1 105 ? 6.586 4.418 -3.811 1 98.94 105 ILE A O 1
ATOM 854 N N . GLY A 1 106 ? 5.102 3.428 -2.477 1 98.94 106 GLY A N 1
ATOM 855 C CA . GLY A 1 106 ? 3.975 3.881 -3.273 1 98.94 106 GLY A CA 1
ATOM 856 C C . GLY A 1 106 ? 3.072 4.852 -2.533 1 98.94 106 GLY A C 1
ATOM 857 O O . GLY A 1 106 ? 3.143 4.961 -1.309 1 98.94 106 GLY A O 1
ATOM 858 N N . LEU A 1 107 ? 2.27 5.535 -3.254 1 98.94 107 LEU A N 1
ATOM 859 C CA . LEU A 1 107 ? 1.211 6.391 -2.729 1 98.94 107 LEU A CA 1
ATOM 860 C C . LEU A 1 107 ? 0.182 6.707 -3.809 1 98.94 107 LEU A C 1
ATOM 862 O O . LEU A 1 107 ? 0.39 6.391 -4.984 1 98.94 107 LEU A O 1
ATOM 866 N N . PHE A 1 108 ? -0.951 7.262 -3.439 1 98.81 108 PHE A N 1
ATOM 867 C CA . PHE A 1 108 ? -1.947 7.828 -4.34 1 98.81 108 PHE A CA 1
ATOM 868 C C . PHE A 1 108 ? -2.094 9.328 -4.117 1 98.81 108 PHE A C 1
ATOM 870 O O . PHE A 1 108 ? -2.447 9.766 -3.018 1 98.81 108 PHE A O 1
ATOM 877 N N . ALA A 1 109 ? -1.804 10.062 -5.094 1 98.62 109 ALA A N 1
ATOM 878 C CA . ALA A 1 109 ? -1.82 11.516 -5.035 1 98.62 109 ALA A CA 1
ATOM 879 C C . ALA A 1 109 ? -3.174 12.07 -5.48 1 98.62 109 ALA A C 1
ATOM 881 O O . ALA A 1 109 ? -3.664 11.734 -6.559 1 98.62 109 ALA A O 1
ATOM 882 N N . SER A 1 110 ? -3.773 12.938 -4.668 1 97.19 110 SER A N 1
ATOM 883 C CA . SER A 1 110 ? -4.992 13.633 -5.07 1 97.19 110 SER A CA 1
ATOM 884 C C . SER A 1 110 ? -4.742 14.539 -6.266 1 97.19 110 SER A C 1
ATOM 886 O O . SER A 1 110 ? -3.602 14.922 -6.535 1 97.19 110 SER A O 1
ATOM 888 N N . GLN A 1 111 ? -5.824 14.867 -6.918 1 96.94 111 GLN A N 1
ATOM 889 C CA . GLN A 1 111 ? -5.727 15.742 -8.086 1 96.94 111 GLN A CA 1
ATOM 890 C C . GLN A 1 111 ? -4.961 17.016 -7.754 1 96.94 111 GLN A C 1
ATOM 892 O O . GLN A 1 111 ? -5.223 17.656 -6.73 1 96.94 111 GLN A O 1
ATOM 897 N N . GLY A 1 112 ? -4.02 17.312 -8.602 1 95.88 112 GLY A N 1
ATOM 898 C CA . GLY A 1 112 ? -3.266 18.531 -8.438 1 95.88 112 GLY A CA 1
ATOM 899 C C . GLY A 1 112 ? -2.074 18.391 -7.508 1 95.88 112 GLY A C 1
ATOM 900 O O . GLY A 1 112 ? -1.312 19.328 -7.309 1 95.88 112 GLY A O 1
ATOM 901 N N . LYS A 1 113 ? -1.854 17.234 -6.906 1 96.81 113 LYS A N 1
ATOM 902 C CA . LYS A 1 113 ? -0.806 17.062 -5.902 1 96.81 113 LYS A CA 1
ATOM 903 C C . LYS A 1 113 ? 0.373 16.281 -6.469 1 96.81 113 LYS A C 1
ATOM 905 O O . LYS A 1 113 ? 1.391 16.109 -5.793 1 96.81 113 LYS A O 1
ATOM 910 N N . THR A 1 114 ? 0.286 15.836 -7.723 1 98.12 114 THR A N 1
ATOM 911 C CA . THR A 1 114 ? 1.344 15.008 -8.289 1 98.12 114 THR A CA 1
ATOM 912 C C . THR A 1 114 ? 2.68 15.75 -8.273 1 98.12 114 THR A C 1
ATOM 914 O O . THR A 1 114 ? 3.715 15.156 -7.957 1 98.12 114 THR A O 1
ATOM 917 N N . SER A 1 115 ? 2.666 17.031 -8.57 1 97.88 115 SER A N 1
ATOM 918 C CA . SER A 1 115 ? 3.895 17.812 -8.609 1 97.88 115 SER A CA 1
ATOM 919 C C . SER A 1 115 ? 4.562 17.859 -7.238 1 97.88 115 SER A C 1
ATOM 921 O O . SER A 1 115 ? 5.789 17.906 -7.145 1 97.88 115 SER A O 1
ATOM 923 N N . PHE A 1 116 ? 3.729 17.906 -6.242 1 98.31 116 PHE A N 1
ATOM 924 C CA . PHE A 1 116 ? 4.25 17.906 -4.879 1 98.31 116 PHE A CA 1
ATOM 925 C C . PHE A 1 116 ? 5.098 16.672 -4.625 1 98.31 116 PHE A C 1
ATOM 927 O O . PHE A 1 116 ? 6.215 16.781 -4.117 1 98.31 116 PHE A O 1
ATOM 934 N N . TYR A 1 117 ? 4.672 15.516 -5.012 1 98.69 117 TYR A N 1
ATOM 935 C CA . TYR A 1 117 ? 5.34 14.25 -4.719 1 98.69 117 TYR A CA 1
ATOM 936 C C . TYR A 1 117 ? 6.492 14.008 -5.688 1 98.69 117 TYR A C 1
ATOM 938 O O . TYR A 1 117 ? 7.434 13.273 -5.367 1 98.69 117 TYR A O 1
ATOM 946 N N . GLU A 1 118 ? 6.414 14.586 -6.879 1 98.69 118 GLU A N 1
ATOM 947 C CA . GLU A 1 118 ? 7.504 14.477 -7.844 1 98.69 118 GLU A CA 1
ATOM 948 C C . GLU A 1 118 ? 8.805 15.047 -7.277 1 98.69 118 GLU A C 1
ATOM 950 O O . GLU A 1 118 ? 9.891 14.609 -7.645 1 98.69 118 GLU A O 1
ATOM 955 N N . LYS A 1 119 ? 8.688 15.992 -6.375 1 98.25 119 LYS A N 1
ATOM 956 C CA . LYS A 1 119 ? 9.859 16.578 -5.742 1 98.25 119 LYS A CA 1
ATOM 957 C C . LYS A 1 119 ? 10.609 15.555 -4.895 1 98.25 119 LYS A C 1
ATOM 959 O O . LYS A 1 119 ? 11.766 15.773 -4.523 1 98.25 119 LYS A O 1
ATOM 964 N N . TYR A 1 120 ? 9.953 14.492 -4.543 1 98.44 120 TYR A N 1
ATOM 965 C CA . TYR A 1 120 ? 10.539 13.438 -3.727 1 98.44 120 TYR A CA 1
ATOM 966 C C . TYR A 1 120 ? 10.766 12.172 -4.547 1 98.44 120 TYR A C 1
ATOM 968 O O . TYR A 1 120 ? 10.75 11.062 -4.012 1 98.44 120 TYR A O 1
ATOM 976 N N . ASP A 1 121 ? 10.828 12.289 -5.863 1 98.12 121 ASP A N 1
ATOM 977 C CA . ASP A 1 121 ? 11.219 11.258 -6.824 1 98.12 121 ASP A CA 1
ATOM 978 C C . ASP A 1 121 ? 10.094 10.242 -7.023 1 98.12 121 ASP A C 1
ATOM 980 O O . ASP A 1 121 ? 10.344 9.117 -7.461 1 98.12 121 ASP A O 1
ATOM 984 N N . PHE A 1 122 ? 8.891 10.641 -6.602 1 98.88 122 PHE A N 1
ATOM 985 C CA . PHE A 1 122 ? 7.75 9.836 -7.004 1 98.88 122 PHE A CA 1
ATOM 986 C C . PHE A 1 122 ? 7.34 10.148 -8.438 1 98.88 122 PHE A C 1
ATOM 988 O O . PHE A 1 122 ? 7.43 11.297 -8.875 1 98.88 122 PHE A O 1
ATOM 995 N N . LYS A 1 123 ? 6.848 9.086 -9.133 1 98.62 123 LYS A N 1
ATOM 996 C CA . LYS A 1 123 ? 6.43 9.273 -10.523 1 98.62 123 LYS A CA 1
ATOM 997 C C . LYS A 1 123 ? 5.195 8.43 -10.836 1 98.62 123 LYS A C 1
ATOM 999 O O . LYS A 1 123 ? 4.98 7.383 -10.234 1 98.62 123 LYS A O 1
ATOM 1004 N N . ASP A 1 124 ? 4.383 9.008 -11.656 1 98.62 124 ASP A N 1
ATOM 1005 C CA . ASP A 1 124 ? 3.342 8.219 -12.312 1 98.62 124 ASP A CA 1
ATOM 1006 C C . ASP A 1 124 ? 3.916 7.402 -13.469 1 98.62 124 ASP A C 1
ATOM 1008 O O . ASP A 1 124 ? 4.312 7.961 -14.492 1 98.62 124 ASP A O 1
ATOM 1012 N N . TYR A 1 125 ? 3.891 6.098 -13.391 1 98.5 125 TYR A N 1
ATOM 1013 C CA . TYR A 1 125 ? 4.504 5.242 -14.406 1 98.5 125 TYR A CA 1
ATOM 1014 C C . TYR A 1 125 ? 3.451 4.684 -15.352 1 98.5 125 TYR A C 1
ATOM 1016 O O . TYR A 1 125 ? 3.738 3.785 -16.156 1 98.5 125 TYR A O 1
ATOM 1024 N N . SER A 1 126 ? 2.248 5.098 -15.203 1 97.44 126 SER A N 1
ATOM 1025 C CA . SER A 1 126 ? 1.229 4.68 -16.156 1 97.44 126 SER A CA 1
ATOM 1026 C C . SER A 1 126 ? 1.614 5.066 -17.578 1 97.44 126 SER A C 1
ATOM 1028 O O . SER A 1 126 ? 2.232 6.109 -17.797 1 97.44 126 SER A O 1
ATOM 1030 N N . PRO A 1 127 ? 1.385 4.148 -18.562 1 97.19 127 PRO A N 1
ATOM 1031 C CA . PRO A 1 127 ? 0.575 2.936 -18.422 1 97.19 127 PRO A CA 1
ATOM 1032 C C . PRO A 1 127 ? 1.411 1.702 -18.094 1 97.19 127 PRO A C 1
ATOM 1034 O O . PRO A 1 127 ? 0.871 0.601 -17.969 1 97.19 127 PRO A O 1
ATOM 1037 N N . ASN A 1 128 ? 2.713 1.829 -18 1 97.88 128 ASN A N 1
ATOM 1038 C CA . ASN A 1 128 ? 3.553 0.672 -17.703 1 97.88 128 ASN A CA 1
ATOM 1039 C C . ASN A 1 128 ? 3.176 0.027 -16.375 1 97.88 128 ASN A C 1
ATOM 1041 O O . ASN A 1 128 ? 3.174 -1.199 -16.25 1 97.88 128 ASN A O 1
ATOM 1045 N N . MET A 1 129 ? 2.934 0.838 -15.422 1 98.19 129 MET A N 1
ATOM 1046 C CA . MET A 1 129 ? 2.41 0.452 -14.117 1 98.19 129 MET A CA 1
ATOM 1047 C C . MET A 1 129 ? 1.332 1.424 -13.648 1 98.19 129 MET A C 1
ATOM 1049 O O . MET A 1 129 ? 1.617 2.592 -13.383 1 98.19 129 MET A O 1
ATOM 1053 N N . THR A 1 130 ? 0.137 0.958 -13.555 1 98.81 130 THR A N 1
ATOM 1054 C CA . THR A 1 130 ? -1.011 1.815 -13.281 1 98.81 130 THR A CA 1
ATOM 1055 C C . THR A 1 130 ? -1.558 1.562 -11.883 1 98.81 130 THR A C 1
ATOM 1057 O O . THR A 1 130 ? -1.907 0.429 -11.539 1 98.81 130 THR A O 1
ATOM 1060 N N . GLY A 1 131 ? -1.575 2.641 -11.07 1 98.88 131 GLY A N 1
ATOM 1061 C CA . GLY A 1 131 ? -2.203 2.508 -9.766 1 98.88 131 GLY A CA 1
ATOM 1062 C C . GLY A 1 131 ? -3.711 2.365 -9.836 1 98.88 131 GLY A C 1
ATOM 1063 O O . GLY A 1 131 ? -4.379 3.135 -10.531 1 98.88 131 GLY A O 1
ATOM 1064 N N . MET A 1 132 ? -4.258 1.353 -9.219 1 98.94 132 MET A N 1
ATOM 1065 C CA . MET A 1 132 ? -5.691 1.089 -9.141 1 98.94 132 MET A CA 1
ATOM 1066 C C . MET A 1 132 ? -6.121 0.82 -7.699 1 98.94 132 MET A C 1
ATOM 1068 O O . MET A 1 132 ? -5.312 0.378 -6.879 1 98.94 132 MET A O 1
ATOM 1072 N N . PHE A 1 133 ? -7.32 1.19 -7.402 1 98.94 133 PHE A N 1
ATOM 1073 C CA . PHE A 1 133 ? -7.793 0.809 -6.078 1 98.94 133 PHE A CA 1
ATOM 1074 C C . PHE A 1 133 ? -9.312 0.64 -6.07 1 98.94 133 PHE A C 1
ATOM 1076 O O . PHE A 1 133 ? -9.984 0.985 -7.043 1 98.94 133 PHE A O 1
ATOM 1083 N N . THR A 1 134 ? -9.82 -0.036 -5.102 1 98.81 134 THR A N 1
ATOM 1084 C CA . THR A 1 134 ? -11.234 -0.125 -4.746 1 98.81 134 THR A CA 1
ATOM 1085 C C . THR A 1 134 ? -11.43 0.078 -3.246 1 98.81 134 THR A C 1
ATOM 1087 O O . THR A 1 134 ? -10.453 0.204 -2.5 1 98.81 134 THR A O 1
ATOM 1090 N N . VAL A 1 135 ? -12.617 0.245 -2.801 1 98.75 135 VAL A N 1
ATOM 1091 C CA . VAL A 1 135 ? -12.969 0.465 -1.399 1 98.75 135 VAL A CA 1
ATOM 1092 C C . VAL A 1 135 ? -14.008 -0.563 -0.957 1 98.75 135 VAL A C 1
ATOM 1094 O O . VAL A 1 135 ? -14.977 -0.825 -1.674 1 98.75 135 VAL A O 1
ATOM 1097 N N . ILE A 1 136 ? -13.758 -1.175 0.18 1 98.69 136 ILE A N 1
ATOM 1098 C CA . ILE A 1 136 ? -14.695 -2.154 0.723 1 98.69 136 ILE A CA 1
ATOM 1099 C C . ILE A 1 136 ? -15.992 -1.458 1.125 1 98.69 136 ILE A C 1
ATOM 1101 O O . ILE A 1 136 ? -15.969 -0.422 1.794 1 98.69 136 ILE A O 1
ATOM 1105 N N . SER A 1 137 ? -17.031 -1.959 0.736 1 96.94 137 SER A N 1
ATOM 1106 C CA . SER A 1 137 ? -18.344 -1.484 1.14 1 96.94 137 SER A CA 1
AT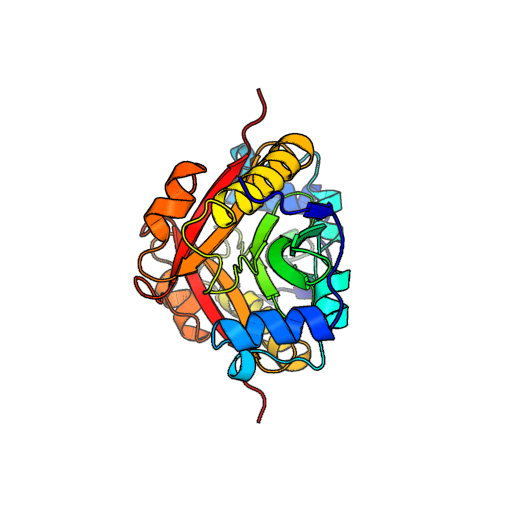OM 1107 C C . SER A 1 137 ? -19.141 -2.592 1.818 1 96.94 137 SER A C 1
ATOM 1109 O O . SER A 1 137 ? -19.531 -3.574 1.178 1 96.94 137 SER A O 1
ATOM 1111 N N . LYS A 1 138 ? -19.312 -2.418 3.105 1 92.38 138 LYS A N 1
ATOM 1112 C CA . LYS A 1 138 ? -20.125 -3.379 3.848 1 92.38 138 LYS A CA 1
ATOM 1113 C C . LYS A 1 138 ? -21.531 -2.838 4.098 1 92.38 138 LYS A C 1
ATOM 1115 O O . LYS A 1 138 ? -21.703 -1.647 4.363 1 92.38 138 LYS A O 1
ATOM 1120 N N . LYS A 1 139 ? -22.672 -3.553 3.611 1 72.62 139 LYS A N 1
ATOM 1121 C CA . LYS A 1 139 ? -24.078 -3.213 3.846 1 72.62 139 LYS A CA 1
ATOM 1122 C C . LYS A 1 139 ? -24.453 -3.424 5.309 1 72.62 139 LYS A C 1
ATOM 1124 O O . LYS A 1 139 ? -23.906 -4.293 5.98 1 72.62 139 LYS A O 1
ATOM 1129 N N . MET B 1 1 ? -9.102 -31.344 -15.836 1 48.44 1 MET B N 1
ATOM 1130 C CA . MET B 1 1 ? -8.781 -30.016 -15.328 1 48.44 1 MET B CA 1
ATOM 1131 C C . MET B 1 1 ? -7.766 -30.094 -14.195 1 48.44 1 MET B C 1
ATOM 1133 O O . MET B 1 1 ? -7.938 -30.875 -13.25 1 48.44 1 MET B O 1
ATOM 1137 N N . LYS B 1 2 ? -6.512 -29.766 -14.555 1 63.44 2 LYS B N 1
ATOM 1138 C CA . LYS B 1 2 ? -5.441 -30.078 -13.609 1 63.44 2 LYS B CA 1
ATOM 1139 C C . LYS B 1 2 ? -5.738 -29.484 -12.234 1 63.44 2 LYS B C 1
ATOM 1141 O O . LYS B 1 2 ? -6.266 -28.375 -12.133 1 63.44 2 LYS B O 1
ATOM 1146 N N . LYS B 1 3 ? -5.715 -30.297 -11.352 1 84.56 3 LYS B N 1
ATOM 1147 C CA . LYS B 1 3 ? -6.062 -29.938 -9.984 1 84.56 3 LYS B CA 1
ATOM 1148 C C . LYS B 1 3 ? -4.875 -29.312 -9.266 1 84.56 3 LYS B C 1
ATOM 1150 O O . LYS B 1 3 ? -3.807 -29.922 -9.164 1 84.56 3 LYS B O 1
ATOM 1155 N N . TYR B 1 4 ? -4.742 -28 -9.32 1 93.75 4 TYR B N 1
ATOM 1156 C CA . TYR B 1 4 ? -3.727 -27.328 -8.523 1 93.75 4 TYR B CA 1
ATOM 1157 C C . TYR B 1 4 ? -4.191 -27.125 -7.09 1 93.75 4 TYR B C 1
ATOM 1159 O O . TYR B 1 4 ? -5.391 -27.047 -6.824 1 93.75 4 TYR B O 1
ATOM 1167 N N . GLU B 1 5 ? -3.24 -27.172 -6.176 1 96.75 5 GLU B N 1
ATOM 1168 C CA . GLU B 1 5 ? -3.551 -26.938 -4.77 1 96.75 5 GLU B CA 1
ATOM 1169 C C . GLU B 1 5 ? -3.338 -25.469 -4.395 1 96.75 5 GLU B C 1
ATOM 1171 O O . GLU B 1 5 ? -2.275 -24.906 -4.656 1 96.75 5 GLU B O 1
ATOM 1176 N N . ILE B 1 6 ? -4.352 -24.828 -3.822 1 97.19 6 ILE B N 1
ATOM 1177 C CA . ILE B 1 6 ? -4.238 -23.469 -3.295 1 97.19 6 ILE B CA 1
ATOM 1178 C C . ILE B 1 6 ? -4.203 -23.516 -1.77 1 97.19 6 ILE B C 1
ATOM 1180 O O . ILE B 1 6 ? -5.047 -24.156 -1.139 1 97.19 6 ILE B O 1
ATOM 1184 N N . LYS B 1 7 ? -3.24 -22.906 -1.203 1 97.44 7 LYS B N 1
ATOM 1185 C CA . LYS B 1 7 ? -3.092 -22.922 0.249 1 97.44 7 LYS B CA 1
ATOM 1186 C C . LYS B 1 7 ? -2.838 -21.516 0.784 1 97.44 7 LYS B C 1
ATOM 1188 O O . LYS B 1 7 ? -2.176 -20.703 0.13 1 97.44 7 LYS B O 1
ATOM 1193 N N . SER B 1 8 ? -3.398 -21.266 2.018 1 98.19 8 SER B N 1
ATOM 1194 C CA . SER B 1 8 ? -3.041 -20.062 2.762 1 98.19 8 SER B CA 1
ATOM 1195 C C . SER B 1 8 ? -1.743 -20.266 3.539 1 98.19 8 SER B C 1
ATOM 1197 O O . SER B 1 8 ? -1.765 -20.688 4.695 1 98.19 8 SER B O 1
ATOM 1199 N N . ASP B 1 9 ? -0.653 -20.031 2.877 1 98 9 ASP B N 1
ATOM 1200 C CA . ASP B 1 9 ? 0.65 -20.188 3.516 1 98 9 ASP B CA 1
ATOM 1201 C C . ASP B 1 9 ? 1.686 -19.25 2.895 1 98 9 ASP B C 1
ATOM 1203 O O . ASP B 1 9 ? 1.418 -18.609 1.878 1 98 9 ASP B O 1
ATOM 1207 N N . ILE B 1 10 ? 2.768 -19.094 3.525 1 98.5 10 ILE B N 1
ATOM 1208 C CA . ILE B 1 10 ? 3.898 -18.281 3.092 1 98.5 10 ILE B CA 1
ATOM 1209 C C . ILE B 1 10 ? 4.914 -19.156 2.359 1 98.5 10 ILE B C 1
ATOM 1211 O O . ILE B 1 10 ? 5.316 -20.203 2.865 1 98.5 10 ILE B O 1
ATOM 1215 N N . PRO B 1 11 ? 5.203 -18.812 1.126 1 98.75 11 PRO B N 1
ATOM 1216 C CA . PRO B 1 11 ? 6.219 -19.625 0.448 1 98.75 11 PRO B CA 1
ATOM 1217 C C . PRO B 1 11 ? 7.578 -19.578 1.143 1 98.75 11 PRO B C 1
ATOM 1219 O O . PRO B 1 11 ? 7.855 -18.641 1.894 1 98.75 11 PRO B O 1
ATOM 1222 N N . THR B 1 12 ? 8.367 -20.594 0.849 1 98.19 12 THR B N 1
ATOM 1223 C CA . THR B 1 12 ? 9.766 -20.516 1.263 1 98.19 12 THR B CA 1
ATOM 1224 C C . THR B 1 12 ? 10.523 -19.5 0.428 1 98.19 12 THR B C 1
ATOM 1226 O O . THR B 1 12 ? 10.062 -19.078 -0.638 1 98.19 12 THR B O 1
ATOM 1229 N N . LEU B 1 13 ? 11.68 -19.125 0.981 1 98.5 13 LEU B N 1
ATOM 1230 C CA . LEU B 1 13 ? 12.539 -18.219 0.224 1 98.5 13 LEU B CA 1
ATOM 1231 C C . LEU B 1 13 ? 12.867 -18.797 -1.148 1 98.5 13 LEU B C 1
ATOM 1233 O O . LEU B 1 13 ? 12.836 -18.078 -2.152 1 98.5 13 LEU B O 1
ATOM 1237 N N . GLU B 1 14 ? 13.133 -20.016 -1.225 1 98.44 14 GLU B N 1
ATOM 1238 C CA . GLU B 1 14 ? 13.484 -20.688 -2.477 1 98.44 14 GLU B CA 1
ATOM 1239 C C . GLU B 1 14 ? 12.312 -20.656 -3.455 1 98.44 14 GLU B C 1
ATOM 1241 O O . GLU B 1 14 ? 12.492 -20.422 -4.648 1 98.44 14 GLU B O 1
ATOM 1246 N N . GLU B 1 15 ? 11.164 -20.953 -2.982 1 98.69 15 GLU B N 1
ATOM 1247 C CA . GLU B 1 15 ? 9.961 -20.922 -3.814 1 98.69 15 GLU B CA 1
ATOM 1248 C C . GLU B 1 15 ? 9.719 -19.516 -4.363 1 98.69 15 GLU B C 1
ATOM 1250 O O . GLU B 1 15 ? 9.383 -19.344 -5.535 1 98.69 15 GLU B O 1
ATOM 1255 N N . TYR B 1 16 ? 9.891 -18.547 -3.48 1 98.81 16 TYR B N 1
ATOM 1256 C CA . TYR B 1 16 ? 9.719 -17.156 -3.896 1 98.81 16 TYR B CA 1
ATOM 1257 C C . TYR B 1 16 ? 10.719 -16.797 -4.984 1 98.81 16 TYR B C 1
ATOM 1259 O O . TYR B 1 16 ? 10.344 -16.203 -6.004 1 98.81 16 TYR B O 1
ATOM 1267 N N . LYS B 1 17 ? 11.945 -17.156 -4.785 1 98.69 17 LYS B N 1
ATOM 1268 C CA . LYS B 1 17 ? 12.992 -16.891 -5.77 1 98.69 17 LYS B CA 1
ATOM 1269 C C . LYS B 1 17 ? 12.68 -17.562 -7.098 1 98.69 17 LYS B C 1
ATOM 1271 O O . LYS B 1 17 ? 12.867 -16.969 -8.164 1 98.69 17 LYS B O 1
ATOM 1276 N N . TYR B 1 18 ? 12.227 -18.75 -6.98 1 98.75 18 TYR B N 1
ATOM 1277 C CA . TYR B 1 18 ? 11.875 -19.516 -8.172 1 98.75 18 TYR B CA 1
ATOM 1278 C C . TYR B 1 18 ? 10.812 -18.797 -8.992 1 98.75 18 TYR B C 1
ATOM 1280 O O . TYR B 1 18 ? 10.961 -18.641 -10.203 1 98.75 18 TYR B O 1
ATOM 1288 N N . LEU B 1 19 ? 9.758 -18.328 -8.375 1 98.75 19 LEU B N 1
ATOM 1289 C CA . LEU B 1 19 ? 8.688 -17.625 -9.07 1 98.75 19 LEU B CA 1
ATOM 1290 C C . LEU B 1 19 ? 9.195 -16.297 -9.641 1 98.75 19 LEU B C 1
ATOM 1292 O O . LEU B 1 19 ? 8.906 -15.969 -10.797 1 98.75 19 LEU B O 1
ATOM 1296 N N . CYS B 1 20 ? 9.953 -15.562 -8.812 1 98.62 20 CYS B N 1
ATOM 1297 C CA . CYS B 1 20 ? 10.5 -14.297 -9.281 1 98.62 20 CYS B CA 1
ATOM 1298 C C . CYS B 1 20 ? 11.359 -14.492 -10.523 1 98.62 20 CYS B C 1
ATOM 1300 O O . CYS B 1 20 ? 11.258 -13.734 -11.484 1 98.62 20 CYS B O 1
ATOM 1302 N N . ASP B 1 21 ? 12.172 -15.469 -10.516 1 98.44 21 ASP B N 1
ATOM 1303 C CA . ASP B 1 21 ? 13.039 -15.766 -11.648 1 98.44 21 ASP B CA 1
ATOM 1304 C C . ASP B 1 21 ? 12.227 -16.094 -12.898 1 98.44 21 ASP B C 1
ATOM 1306 O O . ASP B 1 21 ? 12.555 -15.633 -14 1 98.44 21 ASP B O 1
ATOM 1310 N N . SER B 1 22 ? 11.203 -16.844 -12.734 1 9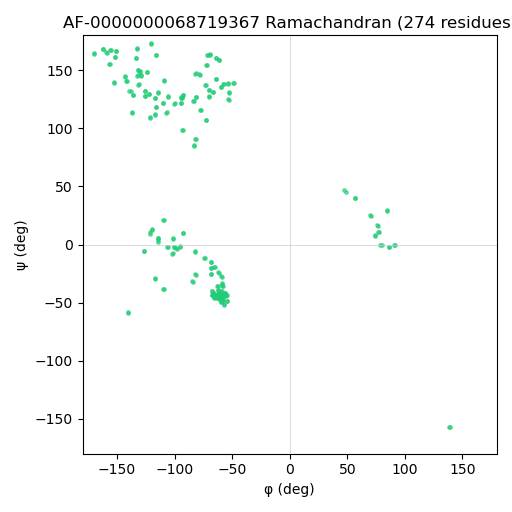8.44 22 SER B N 1
ATOM 1311 C CA . SER B 1 22 ? 10.406 -17.312 -13.867 1 98.44 22 SER B CA 1
ATOM 1312 C C . SER B 1 22 ? 9.781 -16.141 -14.617 1 98.44 22 SER B C 1
ATOM 1314 O O . SER B 1 22 ? 9.445 -16.266 -15.797 1 98.44 22 SER B O 1
ATOM 1316 N N . VAL B 1 23 ? 9.602 -15.016 -13.953 1 97.62 23 VAL B N 1
ATOM 1317 C CA . VAL B 1 23 ? 8.906 -13.906 -14.586 1 97.62 23 VAL B CA 1
ATOM 1318 C C . VAL B 1 23 ? 9.867 -12.734 -14.781 1 97.62 23 VAL B C 1
ATOM 1320 O O . VAL B 1 23 ? 9.445 -11.625 -15.102 1 97.62 23 VAL B O 1
ATOM 1323 N N . GLY B 1 24 ? 11.117 -12.891 -14.484 1 97.38 24 GLY B N 1
ATOM 1324 C CA . GLY B 1 24 ? 12.133 -11.883 -14.758 1 97.38 24 GLY B CA 1
ATOM 1325 C C . GLY B 1 24 ? 12.227 -10.828 -13.672 1 97.38 24 GLY B C 1
ATOM 1326 O O . GLY B 1 24 ? 12.625 -9.695 -13.945 1 97.38 24 GLY B O 1
ATOM 1327 N N . TRP B 1 25 ? 11.906 -11.133 -12.414 1 97.81 25 TRP B N 1
ATOM 1328 C CA . TRP B 1 25 ? 11.891 -10.164 -11.328 1 97.81 25 TRP B CA 1
ATOM 1329 C C . TRP B 1 25 ? 13.188 -10.227 -10.523 1 97.81 25 TRP B C 1
ATOM 1331 O O . TRP B 1 25 ? 13.414 -9.398 -9.633 1 97.81 25 TRP B O 1
ATOM 1341 N N . THR B 1 26 ? 14.031 -11.094 -10.805 1 97.94 26 THR B N 1
ATOM 1342 C CA . THR B 1 26 ? 15.18 -11.422 -9.969 1 97.94 26 THR B CA 1
ATOM 1343 C C . THR B 1 26 ? 16.016 -10.172 -9.672 1 97.94 26 THR B C 1
ATOM 1345 O O . THR B 1 26 ? 16.375 -9.922 -8.523 1 97.94 26 THR B O 1
ATOM 1348 N N . ASN B 1 27 ? 16.266 -9.32 -10.656 1 96.75 27 ASN B N 1
ATOM 1349 C CA . ASN B 1 27 ? 17.156 -8.18 -10.492 1 96.75 27 ASN B CA 1
ATOM 1350 C C . ASN B 1 27 ? 16.453 -7.004 -9.836 1 96.75 27 ASN B C 1
ATOM 1352 O O . ASN B 1 27 ? 17.078 -6.02 -9.453 1 96.75 27 ASN B O 1
ATOM 1356 N N . TYR B 1 28 ? 15.203 -7.141 -9.656 1 97 28 TYR B N 1
ATOM 1357 C CA . TYR B 1 28 ? 14.422 -6.047 -9.094 1 97 28 TYR B CA 1
ATOM 1358 C C . TYR B 1 28 ? 14.133 -6.281 -7.613 1 97 28 TYR B C 1
ATOM 1360 O O . TYR B 1 28 ? 13.641 -5.391 -6.918 1 97 28 TYR B O 1
ATOM 1368 N N . MET B 1 29 ? 14.492 -7.469 -7.172 1 97.75 29 MET B N 1
ATOM 1369 C CA . MET B 1 29 ? 14.141 -7.836 -5.801 1 97.75 29 MET B CA 1
ATOM 1370 C C . MET B 1 29 ? 15.383 -7.871 -4.914 1 97.75 29 MET B C 1
ATOM 1372 O O . MET B 1 29 ? 16.469 -8.234 -5.367 1 97.75 29 MET B O 1
ATOM 1376 N N . ASN B 1 30 ? 15.242 -7.438 -3.73 1 98.38 30 ASN B N 1
ATOM 1377 C CA . ASN B 1 30 ? 16.25 -7.664 -2.693 1 98.38 30 ASN B CA 1
ATOM 1378 C C . ASN B 1 30 ? 15.93 -8.914 -1.878 1 98.38 30 ASN B C 1
ATOM 1380 O O . ASN B 1 30 ? 15.18 -8.852 -0.902 1 98.38 30 ASN B O 1
ATOM 1384 N N . PHE B 1 31 ? 16.531 -9.992 -2.18 1 98.31 31 PHE B N 1
ATOM 1385 C CA . PHE B 1 31 ? 16.188 -11.289 -1.608 1 98.31 31 PHE B CA 1
ATOM 1386 C C . PHE B 1 31 ? 16.656 -11.391 -0.162 1 98.31 31 PHE B C 1
ATOM 1388 O O . PHE B 1 31 ? 16.219 -12.273 0.576 1 98.31 31 PHE B O 1
ATOM 1395 N N . GLU B 1 32 ? 17.516 -10.391 0.249 1 98.38 32 GLU B N 1
ATOM 1396 C CA . GLU B 1 32 ? 18.016 -10.414 1.617 1 98.38 32 GLU B CA 1
ATOM 1397 C C . GLU B 1 32 ? 16.906 -10.133 2.625 1 98.38 32 GLU B C 1
ATOM 1399 O O . GLU B 1 32 ? 17.016 -10.508 3.793 1 98.38 32 GLU B O 1
ATOM 1404 N N . VAL B 1 33 ? 15.828 -9.531 2.195 1 98.69 33 VAL B N 1
ATOM 1405 C CA . VAL B 1 33 ? 14.828 -9.102 3.158 1 98.69 33 VAL B CA 1
ATOM 1406 C C . VAL B 1 33 ? 13.484 -9.758 2.844 1 98.69 33 VAL B C 1
ATOM 1408 O O . VAL B 1 33 ? 12.461 -9.43 3.449 1 98.69 33 VAL B O 1
ATOM 1411 N N . VAL B 1 34 ? 13.453 -10.719 1.965 1 98.62 34 VAL B N 1
ATOM 1412 C CA . VAL B 1 34 ? 12.219 -11.312 1.475 1 98.62 34 VAL B CA 1
ATOM 1413 C C . VAL B 1 34 ? 11.531 -12.086 2.602 1 98.62 34 VAL B C 1
ATOM 1415 O O . VAL B 1 34 ? 10.312 -12.016 2.758 1 98.62 34 VAL B O 1
ATOM 1418 N N . GLU B 1 35 ? 12.266 -12.812 3.336 1 98.5 35 GLU B N 1
ATOM 1419 C CA . GLU B 1 35 ? 11.656 -13.609 4.395 1 98.5 35 GLU B CA 1
ATOM 1420 C C . GLU B 1 35 ? 10.906 -12.734 5.391 1 98.5 35 GLU B C 1
ATOM 1422 O O . GLU B 1 35 ? 9.797 -13.062 5.801 1 98.5 35 GLU B O 1
ATOM 1427 N N . ILE B 1 36 ? 11.523 -11.625 5.809 1 98.69 36 ILE B N 1
ATOM 1428 C CA . ILE B 1 36 ? 10.867 -10.68 6.707 1 98.69 36 ILE B CA 1
ATOM 1429 C C . ILE B 1 36 ? 9.602 -10.141 6.047 1 98.69 36 ILE B C 1
ATOM 1431 O O . ILE B 1 36 ? 8.539 -10.102 6.672 1 98.69 36 ILE B O 1
ATOM 1435 N N . SER B 1 37 ? 9.758 -9.781 4.777 1 98.81 37 SER B N 1
ATOM 1436 C CA . SER B 1 37 ? 8.625 -9.266 4.016 1 98.81 37 SER B CA 1
ATOM 1437 C C . SER B 1 37 ? 7.465 -10.258 3.998 1 98.81 37 SER B C 1
ATOM 1439 O O . SER B 1 37 ? 6.332 -9.898 4.32 1 98.81 37 SER B O 1
ATOM 1441 N N . LEU B 1 38 ? 7.766 -11.484 3.629 1 98.81 38 LEU B N 1
ATOM 1442 C CA . LEU B 1 38 ? 6.75 -12.523 3.504 1 98.81 38 LEU B CA 1
ATOM 1443 C C . LEU B 1 38 ? 6.082 -12.797 4.848 1 98.81 38 LEU B C 1
ATOM 1445 O O . LEU B 1 38 ? 4.863 -12.945 4.918 1 98.81 38 LEU B O 1
ATOM 1449 N N . GLN B 1 39 ? 6.809 -12.797 5.879 1 98.56 39 GLN B N 1
ATOM 1450 C CA . GLN B 1 39 ? 6.277 -13.07 7.207 1 98.56 39 GLN B CA 1
ATOM 1451 C C . GLN B 1 39 ? 5.359 -11.945 7.68 1 98.56 39 GLN B C 1
ATOM 1453 O O . GLN B 1 39 ? 4.465 -12.164 8.5 1 98.56 39 GLN B O 1
ATOM 1458 N N . ASN B 1 40 ? 5.562 -10.781 7.168 1 98.75 40 ASN B N 1
ATOM 1459 C CA . ASN B 1 40 ? 4.789 -9.625 7.605 1 98.75 40 ASN B CA 1
ATOM 1460 C C . ASN B 1 40 ? 3.562 -9.406 6.727 1 98.75 40 ASN B C 1
ATOM 1462 O O . ASN B 1 40 ? 2.898 -8.375 6.824 1 98.75 40 ASN B O 1
ATOM 1466 N N . SER B 1 41 ? 3.271 -10.375 5.852 1 98.81 41 SER B N 1
ATOM 1467 C CA . SER B 1 41 ? 2.045 -10.297 5.066 1 98.81 41 SER B CA 1
ATOM 1468 C C . SER B 1 41 ? 0.811 -10.375 5.957 1 98.81 41 SER B C 1
ATOM 1470 O O . SER B 1 41 ? 0.809 -11.078 6.969 1 98.81 41 SER B O 1
ATOM 1472 N N . ILE B 1 42 ? -0.206 -9.602 5.586 1 98.88 42 ILE B N 1
ATOM 1473 C CA . ILE B 1 42 ? -1.506 -9.766 6.23 1 98.88 42 ILE B CA 1
ATOM 1474 C C . ILE B 1 42 ? -2.096 -11.125 5.859 1 98.88 42 ILE B C 1
ATOM 1476 O O . ILE B 1 42 ? -2.65 -11.82 6.715 1 98.88 42 ILE B O 1
ATOM 1480 N N . TYR B 1 43 ? -2.006 -11.492 4.641 1 98.88 43 TYR B N 1
ATOM 1481 C CA . TYR B 1 43 ? -2.504 -12.742 4.078 1 98.88 43 TYR B CA 1
ATOM 1482 C C . TYR B 1 43 ? -1.685 -13.148 2.859 1 98.88 43 TYR B C 1
ATOM 1484 O O . TYR B 1 43 ? -1.251 -12.297 2.078 1 98.88 43 TYR B O 1
ATOM 1492 N N . CYS B 1 44 ? -1.406 -14.414 2.742 1 98.88 44 CYS B N 1
ATOM 1493 C CA . CYS B 1 44 ? -0.625 -14.93 1.627 1 98.88 44 CYS B CA 1
ATOM 1494 C C . CYS B 1 44 ? -1.162 -16.281 1.17 1 98.88 44 CYS B C 1
ATOM 1496 O O . CYS B 1 44 ? -1.529 -17.125 1.995 1 98.88 44 CYS B O 1
ATOM 1498 N N . ILE B 1 45 ? -1.168 -16.484 -0.117 1 98.75 45 ILE B N 1
ATOM 1499 C CA . ILE B 1 45 ? -1.571 -17.781 -0.639 1 98.75 45 ILE B CA 1
ATOM 1500 C C . ILE B 1 45 ? -0.552 -18.266 -1.669 1 98.75 45 ILE B C 1
ATOM 1502 O O . ILE B 1 45 ? 0.075 -17.453 -2.357 1 98.75 45 ILE B O 1
ATOM 1506 N N . THR B 1 46 ? -0.431 -19.531 -1.762 1 98.81 46 THR B N 1
ATOM 1507 C CA . THR B 1 46 ? 0.386 -20.188 -2.777 1 98.81 46 THR B CA 1
ATOM 1508 C C . THR B 1 46 ? -0.447 -21.188 -3.586 1 98.81 46 THR B C 1
ATOM 1510 O O . THR B 1 46 ? -1.464 -21.688 -3.104 1 98.81 46 THR B O 1
ATOM 1513 N N . VAL B 1 47 ? -0.098 -21.344 -4.809 1 98.75 47 VAL B N 1
ATOM 1514 C CA . VAL B 1 47 ? -0.644 -22.375 -5.688 1 98.75 47 VAL B CA 1
ATOM 1515 C C . VAL B 1 47 ? 0.456 -23.359 -6.066 1 98.75 47 VAL B C 1
ATOM 1517 O O . VAL B 1 47 ? 1.533 -22.969 -6.512 1 98.75 47 VAL B O 1
ATOM 1520 N N . LYS B 1 48 ? 0.178 -24.641 -5.922 1 98.25 48 LYS B N 1
ATOM 1521 C CA . LYS B 1 48 ? 1.195 -25.641 -6.203 1 98.25 48 LYS B CA 1
ATOM 1522 C C . LYS B 1 48 ? 0.647 -26.75 -7.105 1 98.25 48 LYS B C 1
ATOM 1524 O O . LYS B 1 48 ? -0.514 -27.141 -6.977 1 98.25 48 LYS B O 1
ATOM 1529 N N . ASP B 1 49 ? 1.442 -27.125 -8.039 1 97.25 49 ASP B N 1
ATOM 1530 C CA . ASP B 1 49 ? 1.252 -28.328 -8.859 1 97.25 49 ASP B CA 1
ATOM 1531 C C . ASP B 1 49 ? 2.234 -29.422 -8.461 1 97.25 49 ASP B C 1
ATOM 1533 O O . ASP B 1 49 ? 3.434 -29.328 -8.727 1 97.25 49 ASP B O 1
ATOM 1537 N N . ASN B 1 50 ? 1.749 -30.547 -7.906 1 93.88 50 ASN B N 1
ATOM 1538 C CA . ASN B 1 50 ? 2.602 -31.625 -7.441 1 93.88 50 ASN B CA 1
ATOM 1539 C C . ASN B 1 50 ? 3.758 -31.109 -6.59 1 93.88 50 ASN B C 1
ATOM 1541 O O . ASN B 1 50 ? 4.922 -31.406 -6.867 1 93.88 50 ASN B O 1
ATOM 1545 N N . ASN B 1 51 ? 3.57 -30.25 -5.648 1 93.19 51 ASN B N 1
ATOM 1546 C CA . ASN B 1 51 ? 4.465 -29.703 -4.633 1 93.19 51 ASN B CA 1
ATOM 1547 C C . ASN B 1 51 ? 5.379 -28.625 -5.203 1 93.19 51 ASN B C 1
ATOM 1549 O O . ASN B 1 51 ? 6.191 -28.047 -4.48 1 93.19 51 ASN B O 1
ATOM 1553 N N . GLN B 1 52 ? 5.219 -28.375 -6.461 1 96.81 52 GLN B N 1
ATOM 1554 C CA . GLN B 1 52 ? 5.941 -27.266 -7.074 1 96.81 52 GLN B CA 1
ATOM 1555 C C . GLN B 1 52 ? 5.102 -26 -7.082 1 96.81 52 GLN B C 1
ATOM 1557 O O . GLN B 1 52 ? 3.969 -26 -7.566 1 96.81 52 GLN B O 1
ATOM 1562 N N . ILE B 1 53 ? 5.672 -24.938 -6.559 1 98.62 53 ILE B N 1
ATOM 1563 C CA . ILE B 1 53 ? 4.926 -23.688 -6.535 1 98.62 53 ILE B CA 1
ATOM 1564 C C . ILE B 1 53 ? 4.797 -23.141 -7.953 1 98.62 53 ILE B C 1
ATOM 1566 O O . ILE B 1 53 ? 5.781 -23.094 -8.695 1 98.62 53 ILE B O 1
ATOM 1570 N N . ILE B 1 54 ? 3.586 -22.734 -8.32 1 98.69 54 ILE B N 1
ATOM 1571 C CA . ILE B 1 54 ? 3.375 -22.234 -9.68 1 98.69 54 ILE B CA 1
ATOM 1572 C C . ILE B 1 54 ? 2.727 -20.844 -9.617 1 98.69 54 ILE B C 1
ATOM 1574 O O . ILE B 1 54 ? 2.539 -20.203 -10.648 1 98.69 54 ILE B O 1
ATOM 1578 N N . GLY B 1 55 ? 2.361 -20.359 -8.445 1 98.81 55 GLY B N 1
ATOM 1579 C CA . GLY B 1 55 ? 1.778 -19.031 -8.305 1 98.81 55 GLY B CA 1
ATOM 1580 C C . GLY B 1 55 ? 1.66 -18.594 -6.859 1 98.81 55 GLY B C 1
ATOM 1581 O O . GLY B 1 55 ? 1.784 -19.391 -5.938 1 98.81 55 GLY B O 1
ATOM 1582 N N . MET B 1 56 ? 1.464 -17.328 -6.664 1 98.94 56 MET B N 1
ATOM 1583 C CA . MET B 1 56 ? 1.23 -16.766 -5.336 1 98.94 56 MET B CA 1
ATOM 1584 C C . MET B 1 56 ? 0.531 -15.422 -5.43 1 98.94 56 MET B C 1
ATOM 1586 O O . MET B 1 56 ? 0.451 -14.828 -6.508 1 98.94 56 MET B O 1
ATOM 1590 N N . GLY B 1 57 ? 0.005 -14.938 -4.387 1 98.88 57 GLY B N 1
ATOM 1591 C CA . GLY B 1 57 ? -0.514 -13.602 -4.121 1 98.88 57 GLY B CA 1
ATOM 1592 C C . GLY B 1 57 ? -0.526 -13.25 -2.645 1 98.88 57 GLY B C 1
ATOM 1593 O O . GLY B 1 57 ? -0.584 -14.141 -1.79 1 98.88 57 GLY B O 1
ATOM 1594 N N . ARG B 1 58 ? -0.488 -12.031 -2.412 1 98.81 58 ARG B N 1
ATOM 1595 C CA . ARG B 1 58 ? -0.523 -11.711 -0.989 1 98.81 58 ARG B CA 1
ATOM 1596 C C . ARG B 1 58 ? -1.063 -10.305 -0.758 1 98.81 58 ARG B C 1
ATOM 1598 O O . ARG B 1 58 ? -1.279 -9.555 -1.711 1 98.81 58 ARG B O 1
ATOM 1605 N N . ILE B 1 59 ? -1.375 -10 0.455 1 98.94 59 ILE B N 1
ATOM 1606 C CA . ILE B 1 59 ? -1.898 -8.719 0.92 1 98.94 59 ILE B CA 1
ATOM 1607 C C . ILE B 1 59 ? -0.981 -8.148 2 1 98.94 59 ILE B C 1
ATOM 1609 O O . ILE B 1 59 ? -0.544 -8.875 2.898 1 98.94 59 ILE B O 1
ATOM 1613 N N . VAL B 1 60 ? -0.596 -6.906 1.841 1 98.94 60 VAL B N 1
ATOM 1614 C CA . VAL B 1 60 ? 0.134 -6.184 2.877 1 98.94 60 VAL B CA 1
ATOM 1615 C C . VAL B 1 60 ? -0.649 -4.941 3.289 1 98.94 60 VAL B C 1
ATOM 1617 O O . VAL B 1 60 ? -1.68 -4.621 2.691 1 98.94 60 VAL B O 1
ATOM 1620 N N . GLY B 1 61 ? -0.218 -4.211 4.336 1 98.88 61 GLY B N 1
ATOM 1621 C CA . GLY B 1 61 ? -0.894 -3.018 4.816 1 98.88 61 GLY B CA 1
ATOM 1622 C C . GLY B 1 61 ? -0.948 -2.934 6.328 1 98.88 61 GLY B C 1
ATOM 1623 O O . GLY B 1 61 ? -0.076 -3.467 7.02 1 98.88 61 GLY B O 1
ATOM 1624 N N . ASP B 1 62 ? -1.901 -2.178 6.805 1 98.88 62 ASP B N 1
ATOM 1625 C CA . ASP B 1 62 ? -1.974 -1.98 8.25 1 98.88 62 ASP B CA 1
ATOM 1626 C C . ASP B 1 62 ? -3.043 -2.875 8.875 1 98.88 62 ASP B C 1
ATOM 1628 O O . ASP B 1 62 ? -3.264 -2.834 10.086 1 98.88 62 ASP B O 1
ATOM 1632 N N . GLY B 1 63 ? -3.764 -3.656 8.008 1 98.75 63 GLY B N 1
ATOM 1633 C CA . GLY B 1 63 ? -4.699 -4.66 8.484 1 98.75 63 GLY B CA 1
ATOM 1634 C C . GLY B 1 63 ? -6.012 -4.074 8.969 1 98.75 63 GLY B C 1
ATOM 1635 O O . GLY B 1 63 ? -6.84 -4.781 9.539 1 98.75 63 GLY B O 1
ATOM 1636 N N . ALA B 1 64 ? -6.258 -2.775 8.711 1 98.75 64 ALA B N 1
ATOM 1637 C CA . ALA B 1 64 ? -7.469 -2.129 9.219 1 98.75 64 ALA B CA 1
ATOM 1638 C C . ALA B 1 64 ? -8.055 -1.172 8.18 1 98.75 64 ALA B C 1
ATOM 1640 O O . ALA B 1 64 ? -9.156 -1.386 7.684 1 98.75 64 ALA B O 1
ATOM 1641 N N . ILE B 1 65 ? -7.301 -0.179 7.738 1 98.81 65 ILE B N 1
ATOM 1642 C CA . ILE B 1 65 ? -7.824 0.814 6.805 1 98.81 65 ILE B CA 1
ATOM 1643 C C . ILE B 1 65 ? -7.188 0.614 5.434 1 98.81 65 ILE B C 1
ATOM 1645 O O . ILE B 1 65 ? -7.859 0.754 4.406 1 98.81 65 ILE B O 1
ATOM 1649 N N . TYR B 1 66 ? -5.93 0.284 5.379 1 98.88 66 TYR B N 1
ATOM 1650 C CA . TYR B 1 66 ? -5.199 0.217 4.121 1 98.88 66 TYR B CA 1
ATOM 1651 C C . TYR B 1 66 ? -4.707 -1.2 3.848 1 98.88 66 TYR B C 1
ATOM 1653 O O . TYR B 1 66 ? -4.012 -1.792 4.676 1 98.88 66 TYR B O 1
ATOM 1661 N N . PHE B 1 67 ? -5.031 -1.72 2.695 1 98.94 67 PHE B N 1
ATOM 1662 C CA . PHE B 1 67 ? -4.578 -3.002 2.168 1 98.94 67 PHE B CA 1
ATOM 1663 C C . PHE B 1 67 ? -4.035 -2.844 0.753 1 98.94 67 PHE B C 1
ATOM 1665 O O . PHE B 1 67 ? -4.562 -2.059 -0.036 1 98.94 67 PHE B O 1
ATOM 1672 N N . TYR B 1 68 ? -3.041 -3.617 0.453 1 98.94 68 TYR B N 1
ATOM 1673 C CA . TYR B 1 68 ? -2.471 -3.617 -0.889 1 98.94 68 TYR B CA 1
ATOM 1674 C C . TYR B 1 68 ? -2.211 -5.039 -1.373 1 98.94 68 TYR B C 1
ATOM 1676 O O . TYR B 1 68 ? -1.618 -5.848 -0.656 1 98.94 68 TYR B O 1
ATOM 1684 N N . ILE B 1 69 ? -2.689 -5.312 -2.506 1 98.94 69 ILE B N 1
ATOM 1685 C CA . ILE B 1 69 ? -2.43 -6.594 -3.15 1 98.94 69 ILE B CA 1
ATOM 1686 C C . ILE B 1 69 ? -1.066 -6.559 -3.838 1 98.94 69 ILE B C 1
ATOM 1688 O O . ILE B 1 69 ? -0.766 -5.625 -4.586 1 98.94 69 ILE B O 1
ATOM 1692 N N . GLN B 1 70 ? -0.271 -7.512 -3.518 1 98.75 70 GLN B N 1
ATOM 1693 C CA . GLN B 1 70 ? 1.098 -7.57 -4.02 1 98.75 70 GLN B CA 1
ATOM 1694 C C . GLN B 1 70 ? 1.436 -8.969 -4.531 1 98.75 70 GLN B C 1
ATOM 1696 O O . GLN B 1 70 ? 0.773 -9.945 -4.172 1 98.75 70 GLN B O 1
ATOM 1701 N N . ASP B 1 71 ? 2.443 -9.07 -5.332 1 98.44 71 ASP B N 1
ATOM 1702 C CA . ASP B 1 71 ? 3.115 -10.305 -5.719 1 98.44 71 ASP B CA 1
ATOM 1703 C C . ASP B 1 71 ? 2.129 -11.297 -6.336 1 98.44 71 ASP B C 1
ATOM 1705 O O . ASP B 1 71 ? 2.117 -12.477 -5.977 1 98.44 71 ASP B O 1
ATOM 1709 N N . ILE B 1 72 ? 1.238 -10.742 -7.137 1 98.69 72 ILE B N 1
ATOM 1710 C CA . ILE B 1 72 ? 0.448 -11.641 -7.969 1 98.69 72 ILE B CA 1
ATOM 1711 C C . ILE B 1 72 ? 1.319 -12.211 -9.086 1 98.69 72 ILE B C 1
ATOM 1713 O O . ILE B 1 72 ? 1.658 -11.508 -10.039 1 98.69 72 ILE B O 1
ATOM 1717 N N . VAL B 1 73 ? 1.646 -13.438 -8.961 1 98.31 73 VAL B N 1
ATOM 1718 C CA . VAL B 1 73 ? 2.574 -14.055 -9.906 1 98.31 73 VAL B CA 1
ATOM 1719 C C . VAL B 1 73 ? 2.105 -15.461 -10.242 1 98.31 73 VAL B C 1
ATOM 1721 O O . VAL B 1 73 ? 1.682 -16.219 -9.359 1 98.31 73 VAL B O 1
ATOM 1724 N N . VAL B 1 74 ? 2.082 -15.773 -11.477 1 98.62 74 VAL B N 1
ATOM 1725 C CA . VAL B 1 74 ? 1.857 -17.125 -11.992 1 98.62 74 VAL B CA 1
ATOM 1726 C C . VAL B 1 74 ? 2.994 -17.516 -12.938 1 98.62 74 VAL B C 1
ATOM 1728 O O . VAL B 1 74 ? 3.355 -16.75 -13.836 1 98.62 74 VAL B O 1
ATOM 1731 N N . HIS B 1 75 ? 3.596 -18.641 -12.695 1 98.69 75 HIS B N 1
ATOM 1732 C CA . HIS B 1 75 ? 4.621 -19.141 -13.609 1 98.69 75 HIS B CA 1
ATOM 1733 C C . HIS B 1 75 ? 4.145 -19.094 -15.055 1 98.69 75 HIS B C 1
ATOM 1735 O O . HIS B 1 75 ? 3.012 -19.484 -15.352 1 98.69 75 HIS B O 1
ATOM 1741 N N . PRO B 1 76 ? 5.031 -18.688 -15.945 1 98.31 76 PRO B N 1
ATOM 1742 C CA . PRO B 1 76 ? 4.617 -18.469 -17.328 1 98.31 76 PRO B CA 1
ATOM 1743 C C . PRO B 1 76 ? 4.016 -19.703 -17.984 1 98.31 76 PRO B C 1
ATOM 1745 O O . PRO B 1 76 ? 3.035 -19.609 -18.719 1 98.31 76 PRO B O 1
ATOM 1748 N N . GLU B 1 77 ? 4.465 -20.844 -17.703 1 97.44 77 GLU B N 1
ATOM 1749 C CA . GLU B 1 77 ? 3.994 -22.094 -18.297 1 97.44 77 GLU B CA 1
ATOM 1750 C C . GLU B 1 77 ? 2.57 -22.406 -17.844 1 97.44 77 GLU B C 1
ATOM 1752 O O . GLU B 1 77 ? 1.911 -23.266 -18.438 1 97.44 77 GLU B O 1
ATOM 1757 N N . TYR B 1 78 ? 2.141 -21.734 -16.828 1 97.38 78 TYR B N 1
ATOM 1758 C CA . TYR B 1 78 ? 0.833 -22.047 -16.25 1 97.38 78 TYR B CA 1
ATOM 1759 C C . TYR B 1 78 ? -0.127 -20.875 -16.438 1 97.38 78 TYR B C 1
ATOM 1761 O O . TYR B 1 78 ? -1.254 -20.906 -15.938 1 97.38 78 TYR B O 1
ATOM 1769 N N . GLN B 1 79 ? 0.312 -19.812 -17.094 1 96.12 79 GLN B N 1
ATOM 1770 C CA . GLN B 1 79 ? -0.529 -18.641 -17.312 1 96.12 79 GLN B CA 1
ATOM 1771 C C . GLN B 1 79 ? -1.628 -18.922 -18.328 1 96.12 79 GLN B C 1
ATOM 1773 O O . GLN B 1 79 ? -1.541 -19.891 -19.078 1 96.12 79 GLN B O 1
ATOM 1778 N N . LYS B 1 80 ? -2.693 -18.188 -18.219 1 94.25 80 LYS B N 1
ATOM 1779 C CA . LYS B 1 80 ? -3.84 -18.297 -19.109 1 94.25 80 LYS B CA 1
ATOM 1780 C C . LYS B 1 80 ? -4.598 -19.609 -18.891 1 94.25 80 LYS B C 1
ATOM 1782 O O . LYS B 1 80 ? -5.207 -20.141 -19.812 1 94.25 80 LYS B O 1
ATOM 1787 N N . ASN B 1 81 ? -4.449 -20.109 -17.688 1 94.56 81 ASN B N 1
ATOM 1788 C CA . ASN B 1 81 ? -5.172 -21.312 -17.297 1 94.56 81 ASN B CA 1
ATOM 1789 C C . ASN B 1 81 ? -6.09 -21.062 -16.109 1 94.56 81 ASN B C 1
ATOM 1791 O O . ASN B 1 81 ? -6.492 -22 -15.414 1 94.56 81 ASN B O 1
ATOM 1795 N N . GLY B 1 82 ? -6.301 -19.766 -15.805 1 96.31 82 GLY B N 1
ATOM 1796 C CA . GLY B 1 82 ? -7.258 -19.422 -14.773 1 96.31 82 GLY B CA 1
ATOM 1797 C C . GLY B 1 82 ? -6.633 -19.328 -13.391 1 96.31 82 GLY B C 1
ATOM 1798 O O . GLY B 1 82 ? -7.324 -19.062 -12.406 1 96.31 82 GLY B O 1
ATOM 1799 N N . ILE B 1 83 ? -5.363 -19.562 -13.289 1 97.81 83 ILE B N 1
ATOM 1800 C CA . ILE B 1 83 ? -4.691 -19.578 -11.992 1 97.81 83 ILE B CA 1
ATOM 1801 C C . ILE B 1 83 ? -4.699 -18.188 -11.383 1 97.81 83 ILE B C 1
ATOM 1803 O O . ILE B 1 83 ? -4.945 -18.016 -10.188 1 97.81 83 ILE B O 1
ATOM 1807 N N . GLY B 1 84 ? -4.426 -17.156 -12.227 1 98.06 84 GLY B N 1
ATOM 1808 C CA . GLY B 1 84 ? -4.512 -15.789 -11.742 1 98.06 84 GLY B CA 1
ATOM 1809 C C . GLY B 1 84 ? -5.867 -15.445 -11.156 1 98.06 84 GLY B C 1
ATOM 1810 O O . GLY B 1 84 ? -5.953 -14.797 -10.109 1 98.06 84 GLY B O 1
ATOM 1811 N N . LYS B 1 85 ? -6.887 -15.883 -11.82 1 98 85 LYS B N 1
ATOM 1812 C CA . LYS B 1 85 ? -8.25 -15.664 -11.344 1 98 85 LYS B CA 1
ATOM 1813 C C . LYS B 1 85 ? -8.477 -16.344 -9.992 1 98 85 LYS B C 1
ATOM 1815 O O . LYS B 1 85 ? -9.109 -15.781 -9.102 1 98 85 LYS B O 1
ATOM 1820 N N . LYS B 1 86 ? -8.023 -17.547 -9.891 1 98 86 LYS B N 1
ATOM 1821 C CA . LYS B 1 86 ? -8.172 -18.281 -8.641 1 98 86 LYS B CA 1
ATOM 1822 C C . LYS B 1 86 ? -7.48 -17.547 -7.488 1 98 86 LYS B C 1
ATOM 1824 O O . LYS B 1 86 ? -8.031 -17.453 -6.391 1 98 86 LYS B O 1
ATOM 1829 N N . ILE B 1 87 ? -6.277 -17.062 -7.711 1 98.69 87 ILE B N 1
ATOM 1830 C CA . ILE B 1 87 ? -5.523 -16.312 -6.715 1 98.69 87 ILE B CA 1
ATOM 1831 C C . ILE B 1 87 ? -6.312 -15.062 -6.309 1 98.69 87 ILE B C 1
ATOM 1833 O O . ILE B 1 87 ? -6.574 -14.844 -5.125 1 98.69 87 ILE B O 1
ATOM 1837 N N . MET B 1 88 ? -6.773 -14.312 -7.27 1 98.75 88 MET B N 1
ATOM 1838 C CA . MET B 1 88 ? -7.469 -13.062 -6.992 1 98.75 88 MET B CA 1
ATOM 1839 C C . MET B 1 88 ? -8.789 -13.328 -6.277 1 98.75 88 MET B C 1
ATOM 1841 O O . MET B 1 88 ? -9.156 -12.602 -5.352 1 98.75 88 MET B O 1
ATOM 1845 N N . ASN B 1 89 ? -9.492 -14.359 -6.758 1 98.69 89 ASN B N 1
ATOM 1846 C CA . ASN B 1 89 ? -10.727 -14.711 -6.07 1 98.69 89 ASN B CA 1
ATOM 1847 C C . ASN B 1 89 ? -10.484 -14.984 -4.59 1 98.69 89 ASN B C 1
ATOM 1849 O O . ASN B 1 89 ? -11.258 -14.531 -3.74 1 98.69 89 ASN B O 1
ATOM 1853 N N . THR B 1 90 ? -9.461 -15.688 -4.293 1 98.75 90 THR B N 1
ATOM 1854 C CA . THR B 1 90 ? -9.148 -16.047 -2.91 1 98.75 90 THR B CA 1
ATOM 1855 C C . THR B 1 90 ? -8.789 -14.797 -2.107 1 98.75 90 THR B C 1
ATOM 1857 O O . THR B 1 90 ? -9.266 -14.609 -0.984 1 98.75 90 THR B O 1
ATOM 1860 N N . LEU B 1 91 ? -7.969 -13.93 -2.654 1 98.88 91 LEU B N 1
ATOM 1861 C CA . LEU B 1 91 ? -7.559 -12.711 -1.966 1 98.88 91 LEU B CA 1
ATOM 1862 C C . LEU B 1 91 ? -8.75 -11.789 -1.732 1 98.88 91 LEU B C 1
ATOM 1864 O O . LEU B 1 91 ? -8.914 -11.234 -0.643 1 98.88 91 LEU B O 1
ATOM 1868 N N . VAL B 1 92 ? -9.57 -11.641 -2.73 1 98.75 92 VAL B N 1
ATOM 1869 C CA . VAL B 1 92 ? -10.727 -10.758 -2.633 1 98.75 92 VAL B CA 1
ATOM 1870 C C . VAL B 1 92 ? -11.734 -11.32 -1.633 1 98.75 92 VAL B C 1
ATOM 1872 O O . VAL B 1 92 ? -12.344 -10.578 -0.866 1 98.75 92 VAL B O 1
ATOM 1875 N N . GLU B 1 93 ? -11.891 -12.617 -1.676 1 98.56 93 GLU B N 1
ATOM 1876 C CA . GLU B 1 93 ? -12.75 -13.25 -0.676 1 98.56 93 GLU B CA 1
ATOM 1877 C C . GLU B 1 93 ? -12.25 -12.961 0.738 1 98.56 93 GLU B C 1
ATOM 1879 O O . GLU B 1 93 ? -13.031 -12.617 1.621 1 98.56 93 GLU B O 1
ATOM 1884 N N . TYR B 1 94 ? -11.008 -13.141 0.991 1 98.81 94 TYR B N 1
ATOM 1885 C CA . TYR B 1 94 ? -10.422 -12.82 2.289 1 98.81 94 TYR B CA 1
ATOM 1886 C C . TYR B 1 94 ? -10.719 -11.375 2.68 1 98.81 94 TYR B C 1
ATOM 1888 O O . TYR B 1 94 ? -11.141 -11.102 3.807 1 98.81 94 TYR B O 1
ATOM 1896 N N . LEU B 1 95 ? -10.484 -10.469 1.776 1 98.81 95 LEU B N 1
ATOM 1897 C CA . LEU B 1 95 ? -10.703 -9.047 2.045 1 98.81 95 LEU B CA 1
ATOM 1898 C C . LEU B 1 95 ? -12.164 -8.766 2.367 1 98.81 95 LEU B C 1
ATOM 1900 O O . LEU B 1 95 ? -12.469 -8.039 3.312 1 98.81 95 LEU B O 1
ATOM 1904 N N . ASN B 1 96 ? -13.031 -9.32 1.585 1 98.38 96 ASN B N 1
ATOM 1905 C CA . ASN B 1 96 ? -14.453 -9.125 1.823 1 98.38 96 ASN B CA 1
ATOM 1906 C C . ASN B 1 96 ? -14.867 -9.617 3.209 1 98.38 96 ASN B C 1
ATOM 1908 O O . ASN B 1 96 ? -15.742 -9.023 3.848 1 98.38 96 ASN B O 1
ATOM 1912 N N . GLN B 1 97 ? -14.227 -10.633 3.627 1 98.38 97 GLN B N 1
ATOM 1913 C CA . GLN B 1 97 ? -14.578 -11.234 4.906 1 98.38 97 GLN B CA 1
ATOM 1914 C C . GLN B 1 97 ? -13.898 -10.508 6.062 1 98.38 97 GLN B C 1
ATOM 1916 O O . GLN B 1 97 ? -14.461 -10.414 7.156 1 98.38 97 GLN B O 1
ATOM 1921 N N . ASN B 1 98 ? -12.703 -9.977 5.828 1 98.62 98 ASN B N 1
ATOM 1922 C CA . ASN B 1 98 ? -11.891 -9.586 6.973 1 98.62 98 ASN B CA 1
ATOM 1923 C C . ASN B 1 98 ? -11.625 -8.078 6.98 1 98.62 98 ASN B C 1
ATOM 1925 O O . ASN B 1 98 ? -11.336 -7.5 8.031 1 98.62 98 ASN B O 1
ATOM 1929 N N . ALA B 1 99 ? -11.586 -7.449 5.832 1 98.69 99 ALA B N 1
ATOM 1930 C CA . ALA B 1 99 ? -11.336 -6.012 5.801 1 98.69 99 ALA B CA 1
ATOM 1931 C C . ALA B 1 99 ? -12.555 -5.227 6.285 1 98.69 99 ALA B C 1
ATOM 1933 O O . ALA B 1 99 ? -13.688 -5.562 5.945 1 98.69 99 ALA B O 1
ATOM 1934 N N . PRO B 1 100 ? -12.352 -4.18 7.117 1 98.69 100 PRO B N 1
ATOM 1935 C CA . PRO B 1 100 ? -13.477 -3.383 7.609 1 98.69 100 PRO B CA 1
ATOM 1936 C C . PRO B 1 100 ? -14.133 -2.553 6.508 1 98.69 100 PRO B C 1
ATOM 1938 O O . PRO B 1 100 ? -13.539 -2.348 5.445 1 98.69 100 PRO B O 1
ATOM 1941 N N . ASP B 1 101 ? -15.359 -2.096 6.836 1 98.62 101 ASP B N 1
ATOM 1942 C CA . ASP B 1 101 ? -16.047 -1.164 5.945 1 98.62 101 ASP B CA 1
ATOM 1943 C C . ASP B 1 101 ? -15.164 0.046 5.633 1 98.62 101 ASP B C 1
ATOM 1945 O O . ASP B 1 101 ? -14.453 0.54 6.508 1 98.62 101 ASP B O 1
ATOM 1949 N N . LYS B 1 102 ? -15.18 0.476 4.348 1 98.56 102 LYS B N 1
ATOM 1950 C CA . LYS B 1 102 ? -14.5 1.66 3.828 1 98.56 102 LYS B CA 1
ATOM 1951 C C . LYS B 1 102 ? -13 1.431 3.719 1 98.56 102 LYS B C 1
ATOM 1953 O O . LYS B 1 102 ? -12.242 2.365 3.451 1 98.56 102 LYS B O 1
ATOM 1958 N N . ALA B 1 103 ? -12.5 0.185 3.943 1 98.81 103 ALA B N 1
ATOM 1959 C CA . ALA B 1 103 ? -11.078 -0.114 3.76 1 98.81 103 ALA B CA 1
ATOM 1960 C C . ALA B 1 103 ? -10.641 0.159 2.322 1 98.81 103 ALA B C 1
ATOM 1962 O O . ALA B 1 103 ? -11.367 -0.166 1.376 1 98.81 103 ALA B O 1
ATOM 1963 N N . PHE B 1 104 ? -9.516 0.791 2.219 1 98.88 104 PHE B N 1
ATOM 1964 C CA . PHE B 1 104 ? -8.859 1.07 0.946 1 98.88 104 PHE B CA 1
ATOM 1965 C C . PHE B 1 104 ? -8.031 -0.124 0.492 1 98.88 104 PHE B C 1
ATOM 1967 O O . PHE B 1 104 ? -7.168 -0.602 1.23 1 98.88 104 PHE B O 1
ATOM 1974 N N . ILE B 1 105 ? -8.289 -0.664 -0.729 1 98.94 105 ILE B N 1
ATOM 1975 C CA . ILE B 1 105 ? -7.516 -1.752 -1.312 1 98.94 105 ILE B CA 1
ATOM 1976 C C . ILE B 1 105 ? -6.836 -1.273 -2.594 1 98.94 105 ILE B C 1
ATOM 1978 O O . ILE B 1 105 ? -7.504 -1.008 -3.596 1 98.94 105 ILE B O 1
ATOM 1982 N N . GLY B 1 106 ? -5.527 -1.171 -2.572 1 98.94 106 GLY B N 1
ATOM 1983 C CA . GLY B 1 106 ? -4.801 -0.657 -3.721 1 98.94 106 GLY B CA 1
ATOM 1984 C C . GLY B 1 106 ? -3.871 -1.68 -4.348 1 98.94 106 GLY B C 1
ATOM 1985 O O . GLY B 1 106 ? -3.559 -2.701 -3.73 1 98.94 106 GLY B O 1
ATOM 1986 N N . LEU B 1 107 ? -3.459 -1.423 -5.523 1 98.94 107 LEU B N 1
ATOM 1987 C CA . LEU B 1 107 ? -2.438 -2.188 -6.234 1 98.94 107 LEU B CA 1
ATOM 1988 C C . LEU B 1 107 ? -1.879 -1.39 -7.406 1 98.94 107 LEU B C 1
ATOM 1990 O O . LEU B 1 107 ? -2.404 -0.326 -7.746 1 98.94 107 LEU B O 1
ATOM 1994 N N . PHE B 1 108 ? -0.794 -1.835 -8 1 98.81 108 PHE B N 1
ATOM 1995 C CA . PHE B 1 108 ? -0.25 -1.33 -9.258 1 98.81 108 PHE B CA 1
ATOM 1996 C C . PHE B 1 108 ? -0.284 -2.408 -10.328 1 98.81 108 PHE B C 1
ATOM 1998 O O . PHE B 1 108 ? 0.321 -3.471 -10.172 1 98.81 108 PHE B O 1
ATOM 2005 N N . ALA B 1 109 ? -0.985 -2.154 -11.344 1 98.62 109 ALA B N 1
ATOM 2006 C CA . ALA B 1 109 ? -1.182 -3.096 -12.438 1 98.62 109 ALA B CA 1
ATOM 2007 C C . ALA B 1 109 ? -0.144 -2.881 -13.539 1 98.62 109 ALA B C 1
ATOM 2009 O O . ALA B 1 109 ? 0.027 -1.763 -14.031 1 98.62 109 ALA B O 1
ATOM 2010 N N . SER B 1 110 ? 0.539 -3.947 -13.945 1 97.19 110 SER B N 1
ATOM 2011 C CA . SER B 1 110 ? 1.441 -3.877 -15.094 1 97.19 110 SER B CA 1
ATOM 2012 C C . SER B 1 110 ? 0.683 -3.564 -16.375 1 97.19 110 SER B C 1
ATOM 2014 O O . SER B 1 110 ? -0.53 -3.77 -16.453 1 97.19 110 SER B O 1
ATOM 2016 N N . GLN B 1 111 ? 1.428 -3.102 -17.344 1 97 111 GLN B N 1
ATOM 2017 C CA . GLN B 1 111 ? 0.831 -2.762 -18.625 1 97 111 GLN B CA 1
ATOM 2018 C C . GLN B 1 111 ? 0.015 -3.926 -19.172 1 97 111 GLN B C 1
ATOM 2020 O O . GLN B 1 111 ? 0.48 -5.066 -19.188 1 97 111 GLN B O 1
ATOM 2025 N N . GLY B 1 112 ? -1.179 -3.588 -19.562 1 95.94 112 GLY B N 1
ATOM 2026 C CA . GLY B 1 112 ? -2.029 -4.594 -20.172 1 95.94 112 GLY B CA 1
ATOM 2027 C C . GLY B 1 112 ? -2.816 -5.41 -19.156 1 95.94 112 GLY B C 1
ATOM 2028 O O . GLY B 1 112 ? -3.615 -6.27 -19.531 1 95.94 112 GLY B O 1
ATOM 2029 N N . LYS B 1 113 ? -2.646 -5.188 -17.875 1 96.81 113 LYS B N 1
ATOM 2030 C CA . LYS B 1 113 ? -3.271 -6.023 -16.859 1 96.81 113 LYS B CA 1
ATOM 2031 C C . LYS B 1 113 ? -4.43 -5.293 -16.188 1 96.81 113 LYS B C 1
ATOM 2033 O O . LYS B 1 113 ? -5.133 -5.867 -15.352 1 96.81 113 LYS B O 1
ATOM 2038 N N . THR B 1 114 ? -4.68 -4.035 -16.562 1 98.19 114 THR B N 1
ATOM 2039 C CA . THR B 1 114 ? -5.719 -3.26 -15.898 1 98.19 114 THR B CA 1
ATOM 2040 C C . THR B 1 114 ? -7.078 -3.947 -16.031 1 98.19 114 THR B C 1
ATOM 2042 O O . THR B 1 114 ? -7.848 -3.99 -15.07 1 98.19 114 THR B O 1
ATOM 2045 N N . SER B 1 115 ? -7.367 -4.504 -17.172 1 97.94 115 SER B N 1
ATOM 2046 C CA . SER B 1 115 ? -8.656 -5.156 -17.406 1 97.94 115 SER B CA 1
ATOM 2047 C C . SER B 1 115 ? -8.844 -6.352 -16.484 1 97.94 115 SER B C 1
ATOM 2049 O O . SER B 1 115 ? -9.969 -6.645 -16.062 1 97.94 115 SER B O 1
ATOM 2051 N N . PHE B 1 116 ? -7.754 -7.012 -16.234 1 98.31 116 PHE B N 1
ATOM 2052 C CA . PHE B 1 116 ? -7.801 -8.141 -15.312 1 98.31 116 PHE B CA 1
ATOM 2053 C C . PHE B 1 116 ? -8.312 -7.707 -13.945 1 98.31 116 PHE B C 1
ATOM 2055 O O . PHE B 1 116 ? -9.211 -8.344 -13.383 1 98.31 116 PHE B O 1
ATOM 2062 N N . TYR B 1 117 ? -7.859 -6.625 -13.414 1 98.69 117 TYR B N 1
ATOM 2063 C CA . TYR B 1 117 ? -8.188 -6.176 -12.062 1 98.69 117 TYR B CA 1
ATOM 2064 C C . TYR B 1 117 ? -9.531 -5.461 -12.039 1 98.69 117 TYR B C 1
ATOM 2066 O O . TYR B 1 117 ? -10.195 -5.402 -11 1 98.69 117 TYR B O 1
ATOM 2074 N N . GLU B 1 118 ? -9.938 -4.895 -13.172 1 98.69 118 GLU B N 1
ATOM 2075 C CA . GLU B 1 118 ? -11.25 -4.262 -13.273 1 98.69 118 GLU B CA 1
ATOM 2076 C C . GLU B 1 118 ? -12.367 -5.258 -12.984 1 98.69 118 GLU B C 1
ATOM 2078 O O . GLU B 1 118 ? -13.438 -4.875 -12.5 1 98.69 118 GLU B O 1
ATOM 2083 N N . LYS B 1 119 ? -12.117 -6.512 -13.242 1 98.25 119 LYS B N 1
ATOM 2084 C CA . LYS B 1 119 ? -13.102 -7.555 -12.977 1 98.25 119 LYS B CA 1
ATOM 2085 C C . LYS B 1 119 ? -13.367 -7.688 -11.477 1 98.25 119 LYS B C 1
ATOM 2087 O O . LYS B 1 119 ? -14.367 -8.289 -11.07 1 98.25 119 LYS B O 1
ATOM 2092 N N . TYR B 1 120 ? -12.477 -7.199 -10.672 1 98.44 120 TYR B N 1
ATOM 2093 C CA . TYR B 1 120 ? -12.602 -7.266 -9.219 1 98.44 120 TYR B CA 1
ATOM 2094 C C . TYR B 1 120 ? -12.875 -5.887 -8.633 1 98.44 120 TYR B C 1
ATOM 2096 O O . TYR B 1 120 ? -12.508 -5.609 -7.492 1 98.44 120 TYR B O 1
ATOM 2104 N N . ASP B 1 121 ? -13.367 -4.953 -9.43 1 98.06 121 ASP B N 1
ATOM 2105 C CA . ASP B 1 121 ? -13.875 -3.639 -9.039 1 98.06 121 ASP B CA 1
ATOM 2106 C C . ASP B 1 121 ? -12.734 -2.678 -8.734 1 98.06 121 ASP B C 1
ATOM 2108 O O . ASP B 1 121 ? -12.922 -1.683 -8.031 1 98.06 121 ASP B O 1
ATOM 2112 N N . PHE B 1 122 ? -11.539 -3.068 -9.18 1 98.88 122 PHE B N 1
ATOM 2113 C CA . PHE B 1 122 ? -10.469 -2.076 -9.148 1 98.88 122 PHE B CA 1
ATOM 2114 C C . PHE B 1 122 ? -10.602 -1.103 -10.312 1 98.88 122 PHE B C 1
ATOM 2116 O O . PHE B 1 122 ? -11.008 -1.49 -11.414 1 98.88 122 PHE B O 1
ATOM 2123 N N . LYS B 1 123 ? -10.203 0.177 -10.039 1 98.62 123 LYS B N 1
ATOM 2124 C CA . LYS B 1 123 ? -10.289 1.194 -11.078 1 98.62 123 LYS B CA 1
ATOM 2125 C C . LYS B 1 123 ? -9.109 2.156 -11.008 1 98.62 123 LYS B C 1
ATOM 2127 O O . LYS B 1 123 ? -8.539 2.373 -9.93 1 98.62 123 LYS B O 1
ATOM 2132 N N . ASP B 1 124 ? -8.703 2.557 -12.172 1 98.62 124 ASP B N 1
ATOM 2133 C CA . ASP B 1 124 ? -7.816 3.713 -12.266 1 98.62 124 ASP B CA 1
ATOM 2134 C C . ASP B 1 124 ? -8.594 5.016 -12.078 1 98.62 124 ASP B C 1
ATOM 2136 O O . ASP B 1 124 ? -9.383 5.398 -12.945 1 98.62 124 ASP B O 1
ATOM 2140 N N . TYR B 1 125 ? -8.336 5.766 -11.039 1 98.5 125 TYR B N 1
ATOM 2141 C CA . TYR B 1 125 ? -9.094 6.977 -10.734 1 98.5 125 TYR B CA 1
ATOM 2142 C C . TYR B 1 125 ? -8.32 8.219 -11.164 1 98.5 125 TYR B C 1
ATOM 2144 O O . TYR B 1 125 ? -8.703 9.344 -10.82 1 98.5 125 TYR B O 1
ATOM 2152 N N . SER B 1 126 ? -7.223 8.047 -11.797 1 97.44 126 SER B N 1
ATOM 2153 C CA . SER B 1 126 ? -6.508 9.203 -12.328 1 97.44 126 SER B CA 1
ATOM 2154 C C . SER B 1 126 ? -7.387 10 -13.281 1 97.44 126 SER B C 1
ATOM 2156 O O . SER B 1 126 ? -8.203 9.43 -14.008 1 97.44 126 SER B O 1
ATOM 2158 N N . PRO B 1 127 ? -7.336 11.359 -13.195 1 97.19 127 PRO B N 1
ATOM 2159 C CA . PRO B 1 127 ? -6.34 12.125 -12.445 1 97.19 127 PRO B CA 1
ATOM 2160 C C . PRO B 1 127 ? -6.816 12.5 -11.039 1 97.19 127 PRO B C 1
ATOM 2162 O O . PRO B 1 127 ? -6.09 13.156 -10.289 1 97.19 127 PRO B O 1
ATOM 2165 N N . ASN B 1 128 ? -8.023 12.148 -10.672 1 97.88 128 ASN B N 1
ATOM 2166 C CA . ASN B 1 128 ? -8.531 12.508 -9.352 1 97.88 128 ASN B CA 1
ATOM 2167 C C . ASN B 1 128 ? -7.648 11.945 -8.234 1 97.88 128 ASN B C 1
ATOM 2169 O O . ASN B 1 128 ? -7.414 12.609 -7.227 1 97.88 128 ASN B O 1
ATOM 2173 N N . MET B 1 129 ? -7.25 10.742 -8.414 1 98.19 129 MET B N 1
ATOM 2174 C CA . MET B 1 129 ? -6.285 10.055 -7.555 1 98.19 129 MET B CA 1
ATOM 2175 C C . MET B 1 129 ? -5.281 9.266 -8.391 1 98.19 129 MET B C 1
ATOM 2177 O O . MET B 1 129 ? -5.652 8.289 -9.047 1 98.19 129 MET B O 1
ATOM 2181 N N . THR B 1 130 ? -4.059 9.664 -8.359 1 98.81 130 THR B N 1
ATOM 2182 C CA . THR B 1 130 ? -3.037 9.109 -9.234 1 98.81 130 THR B CA 1
ATOM 2183 C C . THR B 1 130 ? -2.039 8.273 -8.438 1 98.81 130 THR B C 1
ATOM 2185 O O . THR B 1 130 ? -1.425 8.766 -7.492 1 98.81 130 THR B O 1
ATOM 2188 N N . GLY B 1 131 ? -1.925 6.98 -8.828 1 98.88 131 GLY B N 1
ATOM 2189 C CA . GLY B 1 131 ? -0.898 6.16 -8.203 1 98.88 131 GLY B CA 1
ATOM 2190 C C 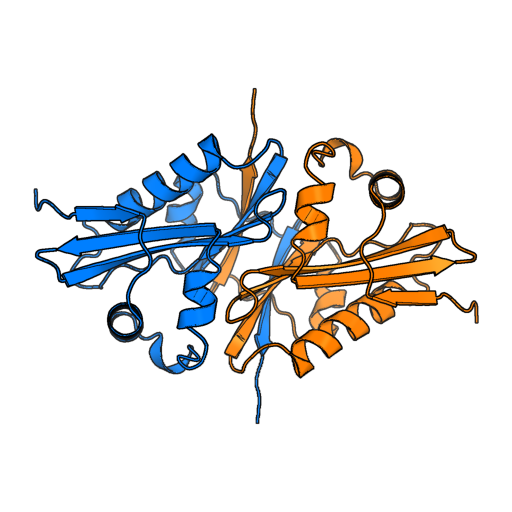. GLY B 1 131 ? 0.508 6.547 -8.625 1 98.88 131 GLY B C 1
ATOM 2191 O O . GLY B 1 131 ? 0.784 6.707 -9.82 1 98.88 131 GLY B O 1
ATOM 2192 N N . MET B 1 132 ? 1.374 6.785 -7.68 1 98.94 132 MET B N 1
ATOM 2193 C CA . MET B 1 132 ? 2.779 7.117 -7.898 1 98.94 132 MET B CA 1
ATOM 2194 C C . MET B 1 132 ? 3.684 6.238 -7.035 1 98.94 132 MET B C 1
ATOM 2196 O O . MET B 1 132 ? 3.262 5.75 -5.984 1 98.94 132 MET B O 1
ATOM 2200 N N . PHE B 1 133 ? 4.852 5.973 -7.539 1 98.94 133 PHE B N 1
ATOM 2201 C CA . PHE B 1 133 ? 5.777 5.262 -6.664 1 98.94 133 PHE B CA 1
ATOM 2202 C C . PHE B 1 133 ? 7.219 5.598 -7.016 1 98.94 133 PHE B C 1
ATOM 2204 O O . PHE B 1 133 ? 7.48 6.242 -8.031 1 98.94 133 PHE B O 1
ATOM 2211 N N . THR B 1 134 ? 8.117 5.355 -6.125 1 98.81 134 THR B N 1
ATOM 2212 C CA . THR B 1 134 ? 9.562 5.359 -6.312 1 98.81 134 THR B CA 1
ATOM 2213 C C . THR B 1 134 ? 10.195 4.113 -5.699 1 98.81 134 THR B C 1
ATOM 2215 O O . THR B 1 134 ? 9.5 3.309 -5.07 1 98.81 134 THR B O 1
ATOM 2218 N N . VAL B 1 135 ? 11.422 3.848 -5.969 1 98.75 135 VAL B N 1
ATOM 2219 C CA . VAL B 1 135 ? 12.156 2.688 -5.473 1 98.75 135 VAL B CA 1
ATOM 2220 C C . VAL B 1 135 ? 13.438 3.148 -4.77 1 98.75 135 VAL B C 1
ATOM 2222 O O . VAL B 1 135 ? 14.148 4.016 -5.273 1 98.75 135 VAL B O 1
ATOM 2225 N N . ILE B 1 136 ? 13.664 2.611 -3.592 1 98.69 136 ILE B N 1
ATOM 2226 C CA . ILE B 1 136 ? 14.867 2.947 -2.838 1 98.69 136 ILE B CA 1
ATOM 2227 C C . ILE B 1 136 ? 16.094 2.41 -3.566 1 98.69 136 ILE B C 1
ATOM 2229 O O . ILE B 1 136 ? 16.125 1.252 -3.986 1 98.69 136 ILE B O 1
ATOM 2233 N N . SER B 1 137 ? 17.031 3.193 -3.723 1 97 137 SER B N 1
ATOM 2234 C CA . SER B 1 137 ? 18.312 2.795 -4.285 1 97 137 SER B CA 1
ATOM 2235 C C . SER B 1 137 ? 19.453 3.076 -3.312 1 97 137 SER B C 1
ATOM 2237 O O . SER B 1 137 ? 19.766 4.234 -3.027 1 97 137 SER B O 1
ATOM 2239 N N . LYS B 1 138 ? 19.984 1.995 -2.783 1 92.56 138 LYS B N 1
ATOM 2240 C CA . LYS B 1 138 ? 21.125 2.137 -1.889 1 92.56 138 LYS B CA 1
ATOM 2241 C C . LYS B 1 138 ? 22.438 1.835 -2.617 1 92.56 138 LYS B C 1
ATOM 2243 O O . LYS B 1 138 ? 22.5 0.929 -3.451 1 92.56 138 LYS B O 1
ATOM 2248 N N . LYS B 1 139 ? 23.484 2.824 -2.691 1 73.25 139 LYS B N 1
ATOM 2249 C CA . LYS B 1 139 ? 24.812 2.652 -3.268 1 73.25 139 LYS B CA 1
ATOM 2250 C C . LYS B 1 139 ? 25.656 1.713 -2.42 1 73.25 139 LYS B C 1
ATOM 2252 O O . LYS B 1 139 ? 25.484 1.643 -1.2 1 73.25 139 LYS B O 1
#

Foldseek 3Di:
DQDKDKDWDFDDLVLLCVQCVLVVNNVVDDSVCVVVVSVQFPTKMFIDHPNRTFFIKTWHDDQEAEIEIDRGTGRPVCPPVCVSVVRVVVVLVCCVVRYDPNHHYDYDAPPPCQVVCVVVVDDDPPPVDHDDDDDDDDD/DQDKDKDWDFDDLVLLCVQCVLVVNNVVDDSVCVVVVSVQFPTKMFIDHPNRTFFIKTWHDDQEAEIEIDRGTGRPVCPPVCVSVVRVVVVLVCCVVRYDPNHHYDYDAPPPCQVVCVVVVDDDPPPVDHDDDDDDDDD

Sequence (278 aa):
MKKYEIKSDIPTLEEYKYLCDSVGWTNYMNFEVVEISLQNSIYCITVKDNNQIIGMGRIVGDGAIYFYIQDIVVHPEYQKNGIGKKIMNTLVEYLNQNAPDKAFIGLFASQGKTSFYEKYDFKDYSPNMTGMFTVISKKMKKYEIKSDIPTLEEYKYLCDSVGWTNYMNFEVVEISLQNSIYCITVKDNNQIIGMGRIVGDGAIYFYIQDIVVHPEYQKNGIGKKIMNTLVEYLNQNAPDKAFIGLFASQGKTSFYEKYDFKDYSPNMTGMFTVISKK

Nearest PDB structures (foldseek):
  1y7r-assembly1_B  TM=9.333E-01  e=1.457E-15  Staphylococcus aureus
  7dai-assembly2_C  TM=8.472E-01  e=1.621E-12  Oryza sativa Japonica Group
  2atr-assembly1_A  TM=8.358E-01  e=1.343E-10  Streptococcus pneumoniae TIGR4
  2ozh-assembly1_A-2  TM=8.008E-01  e=2.843E-09  Xanthomonas campestris pv. campestris
  5jph-assembly2_A  TM=7.014E-01  e=1.360E-06  Staphylococcus aureus subsp. aureus COL